Protein AF-A0A1F9XMC2-F1 (afdb_monomer)

pLDDT: mean 93.12, std 5.68, range [56.91, 97.94]

Foldseek 3Di:
DVVVLVVLLVVCLVPHPPVCVVASDSQLKFKDFCVVPDLVRLQQSVFRQVQLQVLVCLQPPLFAAKAWDPLVLADLLVLVPVQSVQKTKIKDWDACDPDVSDRHAIKMKMWIWGQAPQQFIFIFIGMDRDPNVRRNRRSVRSSVLVVLLVVCVPPDLVPDPDQVSNLSVDRRNDNVLNVSSVVSNDYRPHDHDDFADWPDWDWRDDPCPPGMTMIHTHGPPRDHPPPDGSSRNDD

Secondary structure (DSSP, 8-state):
-HHHHHHHHHHHTTT--SSTTT--SSTTEEEEEGGG-HHHHHHHHHHHHHHHHHHHHHHHT----BEE--GGGSSGGGGGGGGGGGEEEEEEEE-----GGGTT--EEEEEEEEE-TTS-EEEEEEEES-HHHHHHHHHHHHHHHHHHHHHHTTS-GGG-SSHHHHHHHHHHH-HHHHHHHHHH--BTTSPPPPPPPEEEEEEE-STTTTTEEEEEEEETTPPPTTSS-TTS---

Mean predicted aligned error: 3.91 Å

Structure (mmCIF, N/CA/C/O backbone):
data_AF-A0A1F9XMC2-F1
#
_entry.id   AF-A0A1F9XMC2-F1
#
loop_
_atom_site.group_PDB
_atom_site.id
_atom_site.type_symbol
_atom_site.label_atom_id
_atom_site.label_alt_id
_atom_site.label_comp_id
_atom_site.label_asym_id
_atom_site.label_entity_id
_atom_site.label_seq_id
_atom_site.pdbx_PDB_ins_code
_atom_site.Cartn_x
_atom_site.Cartn_y
_atom_site.Cartn_z
_atom_site.occupancy
_atom_site.B_iso_or_equiv
_atom_site.auth_seq_id
_atom_site.auth_comp_id
_atom_site.auth_asym_id
_atom_site.auth_atom_id
_atom_site.pdbx_PDB_model_num
ATOM 1 N N . MET A 1 1 ? -5.043 1.558 -15.408 1.00 86.38 1 MET A N 1
ATOM 2 C CA . MET A 1 1 ? -3.756 0.846 -15.285 1.00 86.38 1 MET A CA 1
ATOM 3 C C . MET A 1 1 ? -3.944 -0.460 -14.542 1.00 86.38 1 MET A C 1
ATOM 5 O O . MET A 1 1 ? -3.716 -1.490 -15.157 1.00 86.38 1 MET A O 1
ATOM 9 N N . GLU A 1 2 ? -4.553 -0.430 -13.354 1.00 90.88 2 GLU A N 1
ATOM 10 C CA . GLU A 1 2 ? -4.908 -1.626 -12.568 1.00 90.88 2 GLU A CA 1
ATOM 11 C C . GLU A 1 2 ? -5.599 -2.757 -13.356 1.00 90.88 2 GLU A C 1
ATOM 13 O O . GLU A 1 2 ? -5.281 -3.930 -13.192 1.00 90.88 2 GLU A O 1
ATOM 18 N N . ALA A 1 3 ? -6.516 -2.434 -14.277 1.00 94.50 3 ALA A N 1
ATOM 19 C CA . ALA A 1 3 ? -7.152 -3.451 -15.119 1.00 94.50 3 ALA A CA 1
ATOM 20 C C . ALA A 1 3 ? -6.148 -4.231 -15.995 1.00 94.50 3 ALA A C 1
ATOM 22 O O . ALA A 1 3 ? -6.311 -5.435 -16.180 1.00 94.50 3 ALA A O 1
ATOM 23 N N . ILE A 1 4 ? -5.108 -3.563 -16.510 1.00 95.19 4 ILE A N 1
ATOM 24 C CA . ILE A 1 4 ? -4.055 -4.200 -17.312 1.00 95.19 4 ILE A CA 1
ATOM 25 C C . ILE A 1 4 ? -3.104 -4.999 -16.418 1.00 95.19 4 ILE A C 1
ATOM 27 O O . ILE A 1 4 ? -2.741 -6.109 -16.786 1.00 95.19 4 ILE A O 1
ATOM 31 N N . GLU A 1 5 ? -2.759 -4.495 -15.232 1.00 95.12 5 GLU A N 1
ATOM 32 C CA . GLU A 1 5 ? -1.966 -5.241 -14.241 1.00 95.12 5 GLU A CA 1
ATOM 33 C C . GLU A 1 5 ? -2.664 -6.559 -13.881 1.00 95.12 5 GLU A C 1
ATOM 35 O O . GLU A 1 5 ? -2.085 -7.635 -14.037 1.00 95.12 5 GLU A O 1
ATOM 40 N N . ARG A 1 6 ? -3.958 -6.503 -13.540 1.00 94.44 6 ARG A N 1
ATOM 41 C CA . ARG A 1 6 ? -4.769 -7.696 -13.252 1.00 94.44 6 ARG A CA 1
ATOM 42 C C . ARG A 1 6 ? -4.888 -8.621 -14.461 1.00 94.44 6 ARG A C 1
ATOM 44 O O . ARG A 1 6 ? -4.763 -9.833 -14.310 1.00 94.44 6 ARG A O 1
ATOM 51 N N . TRP A 1 7 ? -5.106 -8.080 -15.662 1.00 94.94 7 TRP A N 1
ATOM 52 C CA . TRP A 1 7 ? -5.136 -8.896 -16.880 1.00 94.94 7 TRP A CA 1
ATOM 53 C C . TRP A 1 7 ? -3.802 -9.612 -17.107 1.00 94.94 7 TRP A C 1
ATOM 55 O O . TRP A 1 7 ? -3.802 -10.811 -17.383 1.00 94.94 7 TRP A O 1
ATOM 65 N N . SER A 1 8 ? -2.680 -8.914 -16.922 1.00 94.25 8 SER A N 1
ATOM 66 C CA . SER A 1 8 ? -1.343 -9.489 -17.059 1.00 94.25 8 SER A CA 1
ATOM 67 C C . SER A 1 8 ? -1.091 -10.609 -16.056 1.00 94.25 8 SER A C 1
ATOM 69 O O . SER A 1 8 ? -0.652 -11.690 -16.445 1.00 94.25 8 SER A O 1
ATOM 71 N N . PHE A 1 9 ? -1.487 -10.411 -14.800 1.00 95.06 9 PHE A N 1
ATOM 72 C CA . PHE A 1 9 ? -1.446 -11.441 -13.772 1.00 95.06 9 PHE A CA 1
ATOM 73 C C . PHE A 1 9 ? -2.236 -12.693 -14.188 1.00 95.06 9 PHE A C 1
ATOM 75 O O . PHE A 1 9 ? -1.685 -13.796 -14.209 1.00 95.06 9 PHE A O 1
ATOM 82 N N . PHE A 1 10 ? -3.501 -12.535 -14.595 1.00 94.50 10 PHE A N 1
ATOM 83 C CA . PHE A 1 10 ? -4.335 -13.670 -15.003 1.00 94.50 10 PHE A CA 1
ATOM 84 C C . PHE A 1 10 ? -3.806 -14.369 -16.257 1.00 94.50 10 PHE A C 1
ATOM 86 O O .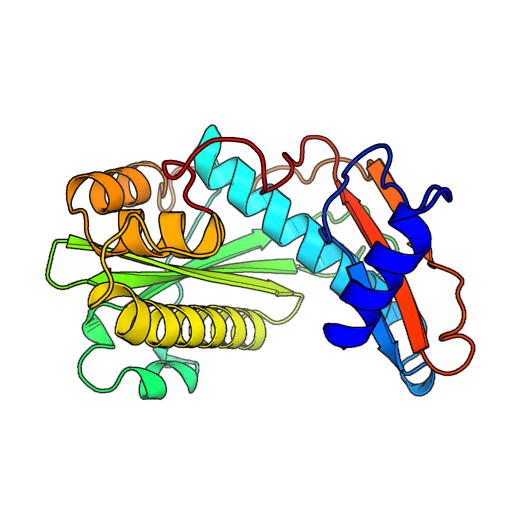 PHE A 1 10 ? -3.835 -15.598 -16.319 1.00 94.50 10 PHE A O 1
ATOM 93 N N . TYR A 1 11 ? -3.282 -13.619 -17.229 1.00 94.50 11 TYR A N 1
ATOM 94 C CA . TYR A 1 11 ? -2.689 -14.185 -18.440 1.00 94.50 11 TYR A CA 1
ATOM 95 C C . TYR A 1 11 ? -1.551 -15.159 -18.092 1.00 94.50 11 TYR A C 1
ATOM 97 O O . TYR A 1 11 ? -1.542 -16.304 -18.547 1.00 94.50 11 TYR A O 1
ATOM 105 N N . TYR A 1 12 ? -0.645 -14.741 -17.207 1.00 92.69 12 TYR A N 1
ATOM 106 C CA . TYR A 1 12 ? 0.521 -15.528 -16.804 1.00 92.69 12 TYR A CA 1
ATOM 107 C C . TYR A 1 12 ? 0.220 -16.633 -15.787 1.00 92.69 12 TYR A C 1
ATOM 109 O O . TYR A 1 12 ? 0.924 -17.646 -15.765 1.00 92.69 12 TYR A O 1
ATOM 117 N N . SER A 1 13 ? -0.865 -16.503 -15.015 1.00 89.88 13 SER A N 1
ATOM 118 C CA . SER A 1 13 ? -1.315 -17.533 -14.063 1.00 89.88 13 SER A CA 1
ATOM 119 C C . SER A 1 13 ? -1.588 -18.903 -14.708 1.00 89.88 13 SER A C 1
ATOM 121 O O . SER A 1 13 ? -1.623 -19.918 -14.018 1.00 89.88 13 SER A O 1
ATOM 123 N N . SER A 1 14 ? -1.730 -18.946 -16.038 1.00 81.81 14 SER A N 1
ATOM 124 C CA . SER A 1 14 ? -2.024 -20.150 -16.820 1.00 81.81 14 SER A CA 1
ATOM 125 C C . SER A 1 14 ? -0.804 -20.977 -17.264 1.00 81.81 14 SER A C 1
ATOM 127 O O . SER A 1 14 ? -0.998 -22.039 -17.853 1.00 81.81 14 SER A O 1
ATOM 129 N N . GLY A 1 15 ? 0.439 -20.554 -16.977 1.00 69.44 15 GLY A N 1
ATOM 130 C CA . GLY A 1 15 ? 1.619 -21.399 -17.241 1.00 69.44 15 GLY A CA 1
ATOM 131 C C . GLY A 1 15 ? 2.917 -20.710 -17.674 1.00 69.44 15 GLY A C 1
ATOM 132 O O . GLY A 1 15 ? 3.795 -21.390 -18.202 1.00 69.44 15 GLY A O 1
ATOM 133 N N . GLN A 1 16 ? 3.077 -19.398 -17.480 1.00 71.12 16 GLN A N 1
ATOM 134 C CA . GLN A 1 16 ? 4.338 -18.696 -17.764 1.00 71.12 16 GLN A CA 1
ATOM 135 C C . GLN A 1 16 ? 4.882 -18.010 -16.496 1.00 71.12 16 GLN A C 1
ATOM 137 O O . GLN A 1 16 ? 4.123 -17.445 -15.710 1.00 71.12 16 GLN A O 1
ATOM 142 N N . SER A 1 17 ? 6.203 -18.039 -16.273 1.00 77.75 17 SER A N 1
ATOM 143 C CA . SER A 1 17 ? 6.815 -17.502 -15.047 1.00 77.75 17 SER A CA 1
ATOM 144 C C . SER A 1 17 ? 7.074 -15.990 -15.141 1.00 77.75 17 SER A C 1
ATOM 146 O O . SER A 1 17 ? 8.139 -15.550 -15.570 1.00 77.75 17 SER A O 1
ATOM 148 N N . ALA A 1 18 ? 6.107 -15.187 -14.696 1.00 91.81 18 ALA A N 1
ATOM 149 C CA . ALA A 1 18 ? 6.255 -13.751 -14.421 1.00 91.81 18 ALA A CA 1
ATOM 150 C C . ALA A 1 18 ? 6.652 -13.498 -12.948 1.00 91.81 18 ALA A C 1
ATOM 152 O O . ALA A 1 18 ? 6.080 -12.632 -12.290 1.00 91.81 18 ALA A O 1
ATOM 153 N N . GLY A 1 19 ? 7.532 -14.335 -12.386 1.00 92.38 19 GLY A N 1
ATOM 154 C CA . GLY A 1 19 ? 7.813 -14.381 -10.943 1.00 92.38 19 GLY A CA 1
ATOM 155 C C . GLY A 1 19 ? 6.652 -14.935 -10.103 1.00 92.38 19 GLY A C 1
ATOM 156 O O . GLY A 1 19 ? 6.619 -14.744 -8.891 1.00 92.38 19 GLY A O 1
ATOM 157 N N . LEU A 1 20 ? 5.662 -15.578 -10.739 1.00 93.19 20 LEU A N 1
ATOM 158 C CA . LEU A 1 20 ? 4.487 -16.161 -10.068 1.00 93.19 20 LEU A CA 1
ATOM 159 C C . LEU A 1 20 ? 4.811 -17.425 -9.258 1.00 93.19 20 LEU A C 1
ATOM 161 O O . LEU A 1 20 ? 4.033 -17.821 -8.396 1.00 93.19 20 LEU A O 1
ATOM 165 N N . ASP A 1 21 ? 5.959 -18.037 -9.531 1.00 92.19 21 ASP A N 1
ATOM 166 C CA . ASP A 1 21 ? 6.572 -19.107 -8.747 1.00 92.19 21 ASP A CA 1
ATOM 167 C C . ASP A 1 21 ? 7.159 -18.609 -7.415 1.00 92.19 21 ASP A C 1
ATOM 169 O O . ASP A 1 21 ? 7.290 -19.393 -6.478 1.00 92.19 21 ASP A O 1
ATOM 173 N N . ILE A 1 22 ? 7.468 -17.311 -7.323 1.00 92.06 22 ILE A N 1
ATOM 174 C CA . ILE A 1 22 ? 7.969 -16.646 -6.111 1.00 92.06 22 ILE A CA 1
ATOM 175 C C . ILE A 1 22 ? 6.801 -16.039 -5.324 1.00 92.06 22 ILE A C 1
ATOM 177 O O . ILE A 1 22 ? 6.635 -16.320 -4.140 1.00 92.06 22 ILE A O 1
ATOM 181 N N . ASP A 1 23 ? 5.969 -15.231 -5.987 1.00 92.25 23 ASP A N 1
ATOM 182 C CA . ASP A 1 23 ? 4.767 -14.623 -5.411 1.00 92.25 23 ASP A CA 1
ATOM 183 C C . ASP A 1 23 ? 3.597 -14.773 -6.397 1.00 92.25 23 ASP A C 1
ATOM 185 O O . ASP A 1 23 ? 3.597 -14.193 -7.486 1.00 92.25 23 ASP A O 1
ATOM 189 N N . SER A 1 24 ? 2.577 -15.540 -6.008 1.00 92.50 24 SER A N 1
ATOM 190 C CA . SER A 1 24 ? 1.390 -15.836 -6.823 1.00 92.50 24 SER A CA 1
ATOM 191 C C . SER A 1 24 ? 0.285 -14.774 -6.734 1.00 92.50 24 SER A C 1
ATOM 193 O O . SER A 1 24 ? -0.858 -15.038 -7.103 1.00 92.50 24 SER A O 1
ATOM 195 N N . THR A 1 25 ? 0.601 -13.571 -6.254 1.00 92.06 25 THR A N 1
ATOM 196 C CA . THR A 1 25 ? -0.320 -12.429 -6.178 1.00 92.06 25 THR A CA 1
ATOM 197 C C . THR A 1 25 ? -0.026 -11.371 -7.246 1.00 92.06 25 THR A C 1
ATOM 199 O O . THR A 1 25 ? 0.889 -11.510 -8.058 1.00 92.06 25 THR A O 1
ATOM 202 N N . THR A 1 26 ? -0.798 -10.283 -7.249 1.00 93.44 26 THR A N 1
ATOM 203 C CA . THR A 1 26 ? -0.567 -9.108 -8.103 1.00 93.44 26 THR A CA 1
ATOM 204 C C . THR A 1 26 ? 0.517 -8.173 -7.566 1.00 93.44 26 THR A C 1
ATOM 206 O O . THR A 1 26 ? 0.720 -7.119 -8.152 1.00 93.44 26 THR A O 1
ATOM 209 N N . ASN A 1 27 ? 1.213 -8.534 -6.481 1.00 93.75 27 ASN A N 1
ATOM 210 C CA . ASN A 1 27 ? 2.236 -7.684 -5.884 1.00 93.75 27 ASN A CA 1
ATOM 211 C C . ASN A 1 27 ? 3.319 -7.282 -6.892 1.00 93.75 27 ASN A C 1
ATOM 213 O O . ASN A 1 27 ? 3.911 -8.132 -7.580 1.00 93.75 27 ASN A O 1
ATOM 217 N N . GLY A 1 28 ? 3.592 -5.979 -6.897 1.00 94.50 28 GLY A N 1
ATOM 218 C CA . GLY A 1 28 ? 4.691 -5.350 -7.611 1.00 94.50 28 GLY A CA 1
ATOM 219 C C . GLY A 1 28 ? 4.489 -5.286 -9.117 1.00 94.50 28 GLY A C 1
ATOM 220 O O . GLY A 1 28 ? 5.478 -5.145 -9.834 1.00 94.50 28 GLY A O 1
ATOM 221 N N . PHE A 1 29 ? 3.255 -5.441 -9.607 1.00 97.38 29 PHE A N 1
ATOM 222 C CA . PHE A 1 29 ? 2.909 -5.239 -11.011 1.00 97.38 29 PHE A CA 1
ATOM 223 C C . PHE A 1 29 ? 2.530 -3.781 -11.255 1.00 97.38 29 PHE A C 1
ATOM 225 O O . PHE A 1 29 ? 1.499 -3.323 -10.789 1.00 97.38 29 PHE A O 1
ATOM 232 N N . ALA A 1 30 ? 3.257 -3.104 -12.138 1.00 97.69 30 ALA A N 1
ATOM 233 C CA . ALA A 1 30 ? 2.823 -1.818 -12.665 1.00 97.69 30 ALA A CA 1
ATOM 234 C C . ALA A 1 30 ? 2.611 -1.888 -14.174 1.00 97.69 30 ALA A C 1
ATOM 236 O O . ALA A 1 30 ? 3.378 -2.526 -14.901 1.00 97.69 30 ALA A O 1
ATOM 237 N N . ALA A 1 31 ? 1.606 -1.164 -14.653 1.00 97.88 31 ALA A N 1
ATOM 238 C CA . ALA A 1 31 ? 1.406 -0.895 -16.067 1.00 97.88 31 ALA A CA 1
ATOM 239 C C . ALA A 1 31 ? 1.452 0.616 -16.331 1.00 97.88 31 ALA A C 1
ATOM 241 O O . ALA A 1 31 ? 0.947 1.392 -15.520 1.00 97.88 31 ALA A O 1
ATOM 242 N N . LEU A 1 32 ? 1.991 1.042 -17.483 1.00 97.75 32 LEU A N 1
ATOM 243 C CA . LEU A 1 32 ? 1.902 2.410 -18.036 1.00 97.75 32 LEU A CA 1
ATOM 244 C C . LEU A 1 32 ? 1.833 2.383 -19.569 1.00 97.75 32 LEU A C 1
ATOM 246 O O . LEU A 1 32 ? 2.456 1.509 -20.171 1.00 97.75 32 LEU A O 1
ATOM 250 N N . PRO A 1 33 ? 1.117 3.320 -20.223 1.00 97.88 33 PRO A N 1
ATOM 251 C CA . PRO A 1 33 ? 1.180 3.451 -21.677 1.00 97.88 33 PRO A CA 1
ATOM 252 C C . PRO A 1 33 ? 2.627 3.623 -22.151 1.00 97.88 33 PRO A C 1
ATOM 254 O O . PRO A 1 33 ? 3.411 4.316 -21.497 1.00 97.88 33 PRO A O 1
ATOM 257 N N . ASP A 1 34 ? 2.975 3.040 -23.296 1.00 96.94 34 ASP A N 1
ATOM 258 C CA . ASP A 1 34 ? 4.354 3.062 -23.806 1.00 96.94 34 ASP A CA 1
ATOM 259 C C . ASP A 1 34 ? 4.890 4.479 -24.056 1.00 96.94 34 ASP A C 1
ATOM 261 O O . ASP A 1 34 ? 6.075 4.746 -23.871 1.00 96.94 34 ASP A O 1
ATOM 265 N N . SER A 1 35 ? 3.997 5.440 -24.310 1.00 97.44 35 SER A N 1
ATOM 266 C CA . SER A 1 35 ? 4.332 6.862 -24.439 1.00 97.44 35 SER A CA 1
ATOM 267 C C . SER A 1 35 ? 5.037 7.472 -23.216 1.00 97.44 35 SER A C 1
ATOM 269 O O . SER A 1 35 ? 5.624 8.544 -23.335 1.00 97.44 35 SER A O 1
ATOM 271 N N . PHE A 1 36 ? 4.974 6.832 -22.042 1.00 96.31 36 PHE A N 1
ATOM 272 C CA . PHE A 1 36 ? 5.689 7.258 -20.830 1.00 96.31 36 PHE A CA 1
ATOM 273 C C . PHE A 1 36 ? 7.103 6.659 -20.709 1.00 96.31 36 PHE A C 1
ATOM 275 O O . PHE A 1 36 ? 7.848 7.024 -19.798 1.00 96.31 36 PHE A O 1
AT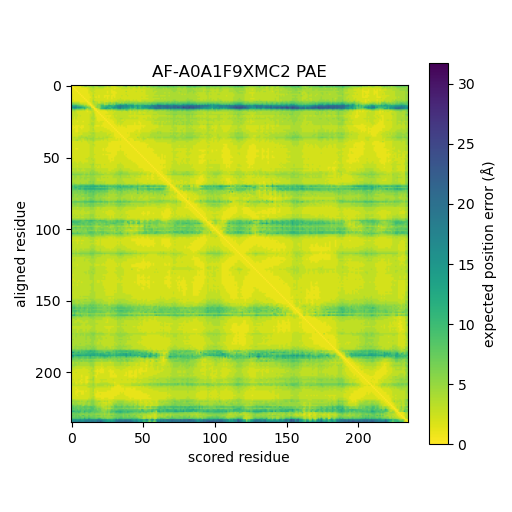OM 282 N N . GLY A 1 37 ? 7.491 5.760 -21.617 1.00 95.31 37 GLY A N 1
ATOM 283 C CA . GLY A 1 37 ? 8.749 5.022 -21.565 1.00 95.31 37 GLY A CA 1
ATOM 284 C C . GLY A 1 37 ? 8.797 3.967 -20.453 1.00 95.31 37 GLY A C 1
ATOM 285 O O . GLY A 1 37 ? 7.857 3.777 -19.680 1.00 95.31 37 GLY A O 1
ATOM 286 N N . SER A 1 38 ? 9.926 3.260 -20.360 1.00 95.12 38 SER A N 1
ATOM 287 C CA . SER A 1 38 ? 10.084 2.132 -19.427 1.00 95.12 38 SER A CA 1
ATOM 288 C C . SER A 1 38 ? 10.522 2.534 -18.013 1.00 95.12 38 SER A C 1
ATOM 290 O O . SER A 1 38 ? 10.295 1.781 -17.071 1.00 95.12 38 SER A O 1
ATOM 292 N N . GLY A 1 39 ? 11.125 3.711 -17.828 1.00 95.62 39 GLY A N 1
ATOM 293 C CA . GLY A 1 39 ? 11.595 4.171 -16.514 1.00 95.62 39 GLY A CA 1
ATOM 294 C C . GLY A 1 39 ? 10.464 4.325 -15.484 1.00 95.62 39 GLY A C 1
ATOM 295 O O . GLY A 1 39 ? 10.544 3.728 -14.410 1.00 95.62 39 GLY A O 1
ATOM 296 N N . PRO A 1 40 ? 9.382 5.068 -15.791 1.00 95.94 40 PRO A N 1
ATOM 297 C CA . PRO A 1 40 ? 8.285 5.271 -14.845 1.00 95.94 40 PRO A CA 1
ATOM 298 C C . PRO A 1 40 ? 7.563 3.983 -14.427 1.00 95.94 40 PRO A C 1
ATOM 300 O O . PRO A 1 40 ? 7.242 3.830 -13.253 1.00 95.94 40 PRO A O 1
ATOM 303 N N . VAL A 1 41 ? 7.348 3.025 -15.341 1.00 97.12 41 VAL A N 1
ATOM 304 C CA . VAL A 1 41 ? 6.660 1.766 -14.990 1.00 97.12 41 VAL A CA 1
ATOM 305 C C . VAL A 1 41 ? 7.509 0.909 -14.053 1.00 97.12 41 VAL A C 1
ATOM 307 O O . VAL A 1 41 ? 6.988 0.341 -13.099 1.00 97.12 41 VAL A O 1
ATOM 310 N N . LYS A 1 42 ? 8.831 0.882 -14.259 1.00 97.50 42 LYS A N 1
ATOM 311 C CA . LYS A 1 42 ? 9.767 0.198 -13.361 1.00 97.50 42 LYS A CA 1
ATOM 312 C C . LYS A 1 42 ? 9.790 0.838 -11.977 1.00 97.50 42 LYS A C 1
ATOM 314 O O . LYS A 1 42 ? 9.763 0.124 -10.981 1.00 97.50 42 LYS A O 1
ATOM 319 N N . ALA A 1 43 ? 9.811 2.171 -11.919 1.00 96.25 43 ALA A N 1
ATOM 320 C CA . ALA A 1 43 ? 9.762 2.910 -10.661 1.00 96.25 43 ALA A CA 1
ATOM 321 C C . ALA A 1 43 ? 8.467 2.625 -9.885 1.00 96.25 43 ALA A C 1
ATOM 323 O O . ALA A 1 43 ? 8.533 2.372 -8.685 1.00 96.25 43 ALA A O 1
ATOM 324 N N . ASN A 1 44 ? 7.315 2.603 -10.566 1.00 96.56 44 ASN A N 1
ATOM 325 C CA . ASN A 1 44 ? 6.030 2.279 -9.945 1.00 96.56 44 ASN A CA 1
ATOM 326 C C . ASN A 1 44 ? 5.999 0.837 -9.419 1.00 96.56 44 ASN A C 1
ATOM 328 O O . ASN A 1 44 ? 5.663 0.637 -8.256 1.00 96.56 44 ASN A O 1
ATOM 332 N N . ALA A 1 45 ? 6.422 -0.141 -10.230 1.00 97.50 45 ALA A N 1
ATOM 333 C CA . ALA A 1 45 ? 6.490 -1.547 -9.821 1.00 97.50 45 ALA A CA 1
ATOM 334 C C . ALA A 1 45 ? 7.395 -1.735 -8.593 1.00 97.50 45 ALA A C 1
ATOM 336 O O . ALA A 1 45 ? 7.055 -2.456 -7.657 1.00 97.50 45 ALA A O 1
ATOM 337 N N . TYR A 1 46 ? 8.543 -1.049 -8.573 1.00 97.50 46 TYR A N 1
ATOM 338 C CA . TYR A 1 46 ? 9.460 -1.075 -7.438 1.00 97.50 46 TYR A CA 1
ATOM 339 C C . TYR A 1 46 ? 8.850 -0.447 -6.178 1.00 97.50 46 TYR A C 1
ATOM 341 O O . TYR A 1 46 ? 8.960 -1.025 -5.098 1.00 97.50 46 TYR A O 1
ATOM 349 N N . CYS A 1 47 ? 8.194 0.713 -6.300 1.00 96.81 47 CYS A N 1
ATOM 350 C CA . CYS A 1 47 ? 7.545 1.375 -5.167 1.00 96.81 47 CYS A CA 1
ATOM 351 C C . CYS A 1 47 ? 6.420 0.515 -4.584 1.00 96.81 47 CYS A C 1
ATOM 353 O O . CYS A 1 47 ? 6.348 0.369 -3.371 1.00 96.81 47 CYS A O 1
ATOM 355 N N . GLU A 1 48 ? 5.598 -0.114 -5.421 1.00 96.31 48 GLU A N 1
ATOM 356 C CA . GLU A 1 48 ? 4.549 -1.028 -4.959 1.00 96.31 48 GLU A CA 1
ATOM 357 C C . GLU A 1 48 ? 5.136 -2.249 -4.226 1.00 96.31 48 GLU A C 1
ATOM 359 O O . GLU A 1 48 ? 4.680 -2.610 -3.140 1.00 96.31 48 GLU A O 1
ATOM 364 N N . ALA A 1 49 ? 6.197 -2.863 -4.763 1.00 96.50 49 ALA A N 1
ATOM 365 C CA . ALA A 1 49 ? 6.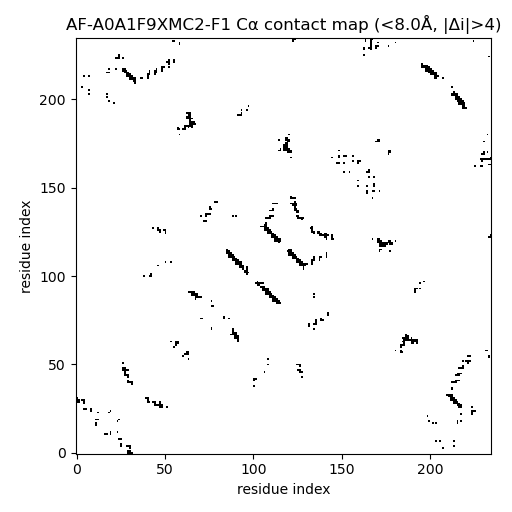873 -3.977 -4.096 1.00 96.50 49 ALA A CA 1
ATOM 366 C C . ALA A 1 49 ? 7.451 -3.566 -2.727 1.00 96.50 49 ALA A C 1
ATOM 368 O O . ALA A 1 49 ? 7.362 -4.316 -1.750 1.00 96.50 49 ALA A O 1
ATOM 369 N N . LEU A 1 50 ? 8.012 -2.357 -2.646 1.00 96.44 50 LEU A N 1
ATOM 370 C CA . LEU A 1 50 ? 8.566 -1.784 -1.422 1.00 96.44 50 LEU A CA 1
ATOM 371 C C . LEU A 1 50 ? 7.485 -1.441 -0.396 1.00 96.44 50 LEU A C 1
ATOM 373 O O . LEU A 1 50 ? 7.677 -1.678 0.796 1.00 96.44 50 LEU A O 1
ATOM 377 N N . GLU A 1 51 ? 6.343 -0.936 -0.857 1.00 96.19 51 GLU A N 1
ATOM 378 C CA . GLU A 1 51 ? 5.162 -0.697 -0.036 1.00 96.19 51 GLU A CA 1
ATOM 379 C C . GLU A 1 51 ? 4.718 -1.983 0.659 1.00 96.19 51 GLU A C 1
ATOM 381 O O . GLU A 1 51 ? 4.635 -2.013 1.886 1.00 96.19 51 GLU A O 1
ATOM 386 N N . ARG A 1 52 ? 4.526 -3.066 -0.109 1.00 95.06 52 ARG A N 1
ATOM 387 C CA . ARG A 1 52 ? 4.112 -4.376 0.418 1.00 95.06 52 ARG A CA 1
ATOM 388 C C . ARG A 1 52 ? 5.125 -4.949 1.406 1.00 95.06 52 ARG A C 1
ATOM 390 O O . ARG A 1 52 ? 4.741 -5.416 2.474 1.00 95.06 52 ARG A O 1
ATOM 397 N N . TRP A 1 53 ? 6.416 -4.840 1.103 1.00 95.12 53 TRP A N 1
ATOM 398 C CA . TRP A 1 53 ? 7.468 -5.282 2.016 1.00 95.12 53 TRP A CA 1
ATOM 399 C C . TRP A 1 53 ? 7.498 -4.492 3.338 1.00 95.12 53 TRP A C 1
ATOM 401 O O . TRP A 1 53 ? 7.636 -5.079 4.41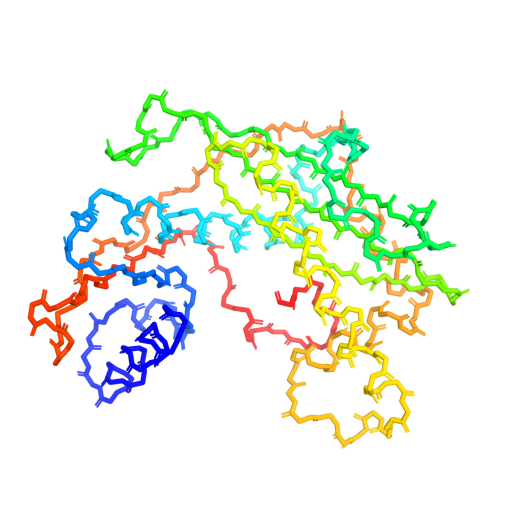2 1.00 95.12 53 TRP A O 1
ATOM 411 N N . LEU A 1 54 ? 7.365 -3.163 3.299 1.00 95.19 54 LEU A N 1
ATOM 412 C CA . LEU A 1 54 ? 7.350 -2.343 4.518 1.00 95.19 54 LEU A CA 1
ATOM 413 C C . LEU A 1 54 ? 6.139 -2.633 5.387 1.00 95.19 54 LEU A C 1
ATOM 415 O O . LEU A 1 54 ? 6.245 -2.694 6.609 1.00 95.19 54 LEU A O 1
ATOM 419 N N . LEU A 1 55 ? 4.998 -2.808 4.743 1.00 94.50 55 LEU A N 1
ATOM 420 C CA . LEU A 1 55 ? 3.751 -3.226 5.347 1.00 94.50 55 LEU A CA 1
ATOM 421 C C . LEU A 1 55 ? 3.903 -4.564 6.097 1.00 94.50 55 LEU A C 1
ATOM 423 O O . LEU A 1 55 ? 3.562 -4.644 7.282 1.00 94.50 55 LEU A O 1
ATOM 427 N N . ASP A 1 56 ? 4.517 -5.570 5.469 1.00 93.06 56 ASP A N 1
ATOM 428 C CA . ASP A 1 56 ? 4.866 -6.838 6.127 1.00 93.06 56 ASP A CA 1
ATOM 429 C C . ASP A 1 56 ? 5.782 -6.620 7.324 1.00 93.06 56 ASP A C 1
ATOM 431 O O . ASP A 1 56 ? 5.568 -7.159 8.411 1.00 93.06 56 ASP A O 1
ATOM 435 N N . ARG A 1 57 ? 6.800 -5.783 7.145 1.00 92.88 57 ARG A N 1
ATOM 436 C CA . ARG A 1 57 ? 7.791 -5.505 8.175 1.00 92.88 57 ARG A CA 1
ATOM 437 C C . ARG A 1 57 ? 7.184 -4.787 9.384 1.00 92.88 57 ARG A C 1
ATOM 439 O O . ARG A 1 57 ? 7.472 -5.158 10.522 1.00 92.88 57 ARG A O 1
ATOM 446 N N . ILE A 1 58 ? 6.288 -3.822 9.173 1.00 93.19 58 ILE A N 1
ATOM 447 C CA . ILE A 1 58 ? 5.504 -3.189 10.245 1.00 93.19 58 ILE A CA 1
ATOM 448 C C . ILE A 1 58 ? 4.695 -4.252 10.989 1.00 93.19 58 ILE A C 1
ATOM 450 O O . ILE A 1 58 ? 4.688 -4.276 12.220 1.00 93.19 58 ILE A O 1
ATOM 454 N N . TRP A 1 59 ? 4.038 -5.148 10.254 1.00 93.06 59 TRP A N 1
ATOM 455 C CA . TRP A 1 59 ? 3.150 -6.133 10.847 1.00 93.06 59 TRP A CA 1
ATOM 456 C C . TRP A 1 59 ? 3.883 -7.208 11.658 1.00 93.06 59 TRP A C 1
ATOM 458 O O . TRP A 1 59 ? 3.568 -7.439 12.833 1.00 93.06 59 TRP A O 1
ATOM 468 N N . TYR A 1 60 ? 4.878 -7.863 11.068 1.00 91.44 60 TYR A N 1
ATOM 469 C CA . TYR A 1 60 ? 5.568 -8.981 11.707 1.00 91.44 60 TYR A CA 1
ATOM 470 C C . TYR A 1 60 ? 6.644 -8.508 12.682 1.00 91.44 60 TYR A C 1
ATOM 472 O O . TYR A 1 60 ? 6.704 -9.010 13.807 1.00 91.44 60 TYR A O 1
ATOM 480 N N . ASN A 1 61 ? 7.422 -7.492 12.309 1.00 91.44 61 ASN A N 1
ATOM 481 C CA . ASN A 1 61 ? 8.618 -7.104 13.054 1.00 91.44 61 ASN A CA 1
ATOM 482 C C . ASN A 1 61 ? 8.400 -5.844 13.899 1.00 91.44 61 ASN A C 1
ATOM 484 O O . ASN A 1 61 ? 8.993 -5.716 14.967 1.00 91.44 61 ASN A O 1
ATOM 488 N N . GLY A 1 62 ? 7.548 -4.917 13.445 1.00 91.44 62 GLY A N 1
ATOM 489 C CA . GLY A 1 62 ? 7.326 -3.632 14.116 1.00 91.44 62 GLY A CA 1
ATOM 490 C C . GLY A 1 62 ? 8.586 -2.760 14.188 1.00 91.44 62 GLY A C 1
ATOM 491 O O . GLY A 1 62 ? 8.681 -1.895 15.058 1.00 91.44 62 GLY A O 1
ATOM 492 N N . ASP A 1 63 ? 9.559 -3.000 13.304 1.00 91.44 63 ASP A N 1
ATOM 493 C CA . ASP A 1 63 ? 10.909 -2.420 13.331 1.00 91.44 63 ASP A CA 1
ATOM 494 C C . ASP A 1 63 ? 11.135 -1.362 12.233 1.00 91.44 63 ASP A C 1
ATOM 496 O O . ASP A 1 63 ? 12.271 -1.041 11.888 1.00 91.44 63 ASP A O 1
ATOM 500 N N . VAL A 1 64 ? 10.058 -0.787 11.689 1.00 93.31 64 VAL A N 1
ATOM 501 C CA . VAL A 1 64 ? 10.129 0.324 10.727 1.00 93.31 64 VAL A CA 1
ATOM 502 C C . VAL A 1 64 ? 10.130 1.655 11.472 1.00 93.31 64 VAL A C 1
ATOM 504 O O . VAL A 1 64 ? 9.278 1.899 12.331 1.00 93.31 64 VAL A O 1
ATOM 507 N N . LEU A 1 65 ? 11.081 2.537 11.151 1.00 94.50 65 LEU A N 1
ATOM 508 C CA . LEU A 1 65 ? 11.062 3.919 11.624 1.00 94.50 65 LEU A CA 1
ATOM 509 C C . LEU A 1 65 ? 9.915 4.678 10.965 1.00 94.50 65 LEU A C 1
ATOM 511 O O . LEU A 1 65 ? 9.980 4.991 9.781 1.00 94.50 65 LEU A O 1
ATOM 515 N N . LEU A 1 66 ? 8.903 5.021 11.753 1.00 95.81 66 LEU A N 1
ATOM 516 C CA . LEU A 1 66 ? 7.800 5.875 11.335 1.00 95.81 66 LEU A CA 1
ATOM 517 C C . LEU A 1 66 ? 7.865 7.208 12.081 1.00 95.81 66 LEU A C 1
ATOM 519 O O . LEU A 1 66 ? 8.056 7.241 13.300 1.00 95.81 66 LEU A O 1
ATOM 523 N N . VAL A 1 67 ? 7.691 8.310 11.353 1.00 96.19 67 VAL A N 1
ATOM 524 C CA . VAL A 1 67 ? 7.580 9.661 11.918 1.00 96.19 67 VAL A CA 1
ATOM 525 C C . VAL A 1 67 ? 6.244 10.282 11.535 1.00 96.19 67 VAL A C 1
ATOM 527 O O . VAL A 1 67 ? 5.705 9.991 10.469 1.00 96.19 67 VAL A O 1
ATOM 530 N N . ASN A 1 68 ? 5.689 11.125 12.408 1.00 96.50 68 ASN A N 1
ATOM 531 C CA . ASN A 1 68 ? 4.442 11.828 12.112 1.00 96.50 68 ASN A CA 1
ATOM 532 C C . ASN A 1 68 ? 4.636 12.764 10.916 1.00 96.50 68 ASN A C 1
ATOM 534 O O . ASN A 1 68 ? 5.571 13.567 10.894 1.00 96.50 68 ASN A O 1
ATOM 538 N N . PHE A 1 69 ? 3.720 12.687 9.958 1.00 95.56 69 PHE A N 1
ATOM 539 C CA . PHE A 1 69 ? 3.667 13.582 8.818 1.00 95.56 69 PHE A CA 1
ATOM 540 C C . PHE A 1 69 ? 2.551 14.623 9.020 1.00 95.56 69 PHE A C 1
ATOM 542 O O . PHE A 1 69 ? 1.414 14.234 9.302 1.00 95.56 69 PHE A O 1
ATOM 549 N N . PRO A 1 70 ? 2.839 15.932 8.880 1.00 93.06 70 PRO A N 1
ATOM 550 C CA . PRO A 1 70 ? 1.826 16.984 8.952 1.00 93.06 70 PRO A CA 1
ATOM 551 C C . PRO A 1 70 ? 0.961 16.960 7.684 1.00 93.06 70 PRO A C 1
ATOM 553 O O . PRO A 1 70 ? 1.261 17.619 6.682 1.00 93.06 70 PRO A O 1
ATOM 556 N N . TRP A 1 71 ? -0.088 16.140 7.709 1.00 85.75 71 TRP A N 1
ATOM 557 C CA . TRP A 1 71 ? -0.963 15.861 6.570 1.00 85.75 71 TRP A CA 1
ATOM 558 C C . TRP A 1 71 ? -1.757 17.077 6.093 1.00 85.75 71 TRP A C 1
ATOM 560 O O . TRP A 1 71 ? -2.242 17.071 4.962 1.00 85.75 71 TRP A O 1
ATOM 570 N N . GLU A 1 72 ? -1.833 18.145 6.890 1.00 85.94 72 GLU A N 1
ATOM 571 C CA . GLU A 1 72 ? -2.460 19.428 6.546 1.00 85.94 72 GLU A CA 1
ATOM 572 C C . GLU A 1 72 ? -1.803 20.097 5.327 1.00 85.94 72 GLU A C 1
ATOM 574 O O . GLU A 1 72 ? -2.341 21.043 4.755 1.00 85.94 72 GLU A O 1
ATOM 579 N N . ARG A 1 73 ? -0.637 19.595 4.905 1.00 83.19 73 ARG A N 1
ATOM 580 C CA . ARG A 1 73 ? 0.050 19.988 3.669 1.00 83.19 73 ARG A CA 1
ATOM 581 C C . ARG A 1 73 ? -0.599 19.434 2.396 1.00 83.19 73 ARG A C 1
ATOM 583 O O . ARG A 1 73 ? -0.247 19.880 1.308 1.00 83.19 73 ARG A O 1
ATOM 590 N N . THR A 1 74 ? -1.517 18.478 2.517 1.00 88.00 74 THR A N 1
ATOM 591 C CA . THR A 1 74 ? -2.205 17.818 1.395 1.00 88.00 74 THR A CA 1
ATOM 592 C C . THR A 1 74 ? -3.675 18.242 1.325 1.00 88.00 74 THR A C 1
ATOM 594 O O . THR A 1 74 ? -4.226 18.771 2.291 1.00 88.00 74 THR A O 1
ATOM 597 N N . LYS A 1 75 ? -4.336 18.025 0.179 1.00 92.12 75 LYS A N 1
ATOM 598 C CA . LYS A 1 75 ? -5.760 18.377 0.001 1.00 92.12 75 LYS A CA 1
ATOM 599 C C . LYS A 1 75 ? -6.708 17.235 0.375 1.00 92.12 75 LYS A C 1
ATOM 601 O O . LYS A 1 75 ? -7.839 17.496 0.784 1.00 92.12 75 LYS A O 1
ATOM 606 N N . ALA A 1 76 ? -6.248 15.987 0.282 1.00 92.31 76 ALA A N 1
ATOM 607 C CA . ALA A 1 76 ? -7.036 14.787 0.570 1.00 92.31 76 ALA A CA 1
ATOM 608 C C . ALA A 1 76 ? -7.699 14.701 1.968 1.00 92.31 76 ALA A C 1
ATOM 610 O O . ALA A 1 76 ? -8.791 14.142 2.047 1.00 92.31 76 ALA A O 1
ATOM 611 N N . PRO A 1 77 ? -7.163 15.274 3.065 1.00 91.62 77 PRO A N 1
ATOM 612 C CA . PRO A 1 77 ? -7.827 15.259 4.371 1.00 91.62 77 PRO A CA 1
ATOM 613 C C . PRO A 1 77 ? -9.233 15.871 4.360 1.00 91.62 77 PRO A C 1
ATOM 615 O O . PRO A 1 77 ? -10.093 15.459 5.139 1.00 91.62 77 PRO A O 1
ATOM 618 N N . ALA A 1 78 ? -9.506 16.803 3.438 1.00 93.25 78 ALA A N 1
ATOM 619 C CA . ALA A 1 78 ? -10.830 17.397 3.264 1.00 93.25 78 ALA A CA 1
ATOM 620 C C . ALA A 1 78 ? -11.920 16.358 2.925 1.00 93.25 78 ALA A C 1
ATOM 622 O O . ALA A 1 78 ? -13.093 16.594 3.215 1.00 93.25 78 ALA A O 1
ATOM 623 N N . LEU A 1 79 ? -11.548 15.193 2.373 1.00 94.00 79 LEU A N 1
ATOM 624 C CA . LEU A 1 79 ? -12.466 14.091 2.061 1.00 94.00 79 LEU A CA 1
ATOM 625 C C . LEU A 1 79 ? -13.146 13.510 3.312 1.00 94.00 79 LEU A C 1
ATOM 627 O O . LEU A 1 79 ? -14.250 12.975 3.220 1.00 94.00 79 LEU A O 1
ATOM 631 N N . PHE A 1 80 ? -12.514 13.634 4.483 1.00 93.62 80 PHE A N 1
ATOM 632 C CA . PHE A 1 80 ? -13.016 13.086 5.746 1.00 93.62 80 PHE A CA 1
ATOM 633 C C . PHE A 1 80 ? -13.915 14.058 6.518 1.00 93.62 80 PHE A C 1
ATOM 635 O O . PHE A 1 80 ? -14.526 13.658 7.508 1.00 93.62 80 PHE A O 1
ATOM 642 N N . GLY A 1 81 ? -14.028 15.321 6.089 1.00 93.19 81 GLY A N 1
ATOM 643 C CA . GLY A 1 81 ? -14.839 16.330 6.772 1.00 93.19 81 GLY A CA 1
ATOM 644 C C . GLY A 1 81 ? -14.531 16.404 8.273 1.00 93.19 81 GLY A C 1
ATOM 645 O O . GLY A 1 81 ? -13.383 16.579 8.673 1.00 93.19 81 GLY A O 1
ATOM 646 N N . GLY A 1 82 ? -15.556 16.229 9.110 1.00 91.31 82 GLY A N 1
ATOM 647 C CA . GLY A 1 82 ? -15.440 16.254 10.574 1.00 91.31 82 GLY A CA 1
ATOM 648 C C . GLY A 1 82 ? -14.829 15.006 11.221 1.00 91.31 82 GLY A C 1
ATOM 649 O O . GLY A 1 82 ? -15.045 14.820 12.410 1.00 91.31 82 GLY A O 1
ATOM 650 N N . TYR A 1 83 ? -14.164 14.138 10.452 1.00 93.44 83 TYR A N 1
ATOM 651 C CA . TYR A 1 83 ? -13.393 12.998 10.966 1.00 93.44 83 TYR A CA 1
ATOM 652 C C . TYR A 1 83 ? -11.875 13.181 10.800 1.00 93.44 83 TYR A C 1
ATOM 654 O O . TYR A 1 83 ? -11.102 12.301 11.188 1.00 93.44 83 TYR A O 1
ATOM 662 N N . ALA A 1 84 ? -11.427 14.295 10.209 1.00 93.06 84 ALA A N 1
ATOM 663 C CA . ALA A 1 84 ? -10.013 14.549 9.933 1.00 93.06 84 ALA A CA 1
ATOM 664 C C . ALA A 1 84 ? -9.145 14.569 11.209 1.00 93.06 84 ALA A C 1
ATOM 666 O O . ALA A 1 84 ? -7.976 14.203 11.172 1.00 93.06 84 ALA A O 1
ATOM 667 N N . GLU A 1 85 ? -9.709 14.899 12.372 1.00 94.31 85 GLU A N 1
ATOM 668 C CA . GLU A 1 85 ? -9.021 14.877 13.669 1.00 94.31 85 GLU A CA 1
ATOM 669 C C . GLU A 1 85 ? -8.598 13.467 14.124 1.00 94.31 85 GLU A C 1
ATOM 671 O O . GLU A 1 85 ? -7.734 13.309 14.995 1.00 94.31 85 GLU A O 1
ATOM 676 N N . ARG A 1 86 ? -9.190 12.427 13.528 1.00 96.31 86 ARG A N 1
ATOM 677 C CA . ARG A 1 86 ? -8.878 11.011 13.781 1.00 96.31 86 ARG A CA 1
ATOM 678 C C . ARG A 1 86 ? -7.882 10.442 12.781 1.00 96.31 86 ARG A C 1
ATOM 680 O O . ARG A 1 86 ? -7.492 9.283 12.914 1.00 96.31 86 ARG A O 1
ATOM 687 N N . LEU A 1 87 ? -7.477 11.245 11.797 1.00 97.06 87 LEU A N 1
ATOM 688 C CA . LEU A 1 87 ? -6.457 10.887 10.829 1.00 97.06 87 LEU A CA 1
ATOM 689 C C . LEU A 1 87 ? -5.078 10.935 11.498 1.00 97.06 87 LEU A C 1
ATOM 691 O O . LEU A 1 87 ? -4.723 11.884 12.208 1.00 97.06 87 LEU A O 1
ATOM 695 N N . ARG A 1 88 ? -4.286 9.893 11.278 1.00 96.62 88 ARG A N 1
ATOM 696 C CA . ARG A 1 88 ? -2.868 9.827 11.629 1.00 96.62 88 ARG A CA 1
ATOM 697 C C . ARG A 1 88 ? -2.110 9.462 10.372 1.00 96.62 88 ARG A C 1
ATOM 699 O O . ARG A 1 88 ? -2.495 8.525 9.688 1.00 96.62 88 ARG A O 1
ATOM 706 N N . VAL A 1 89 ? -1.056 10.201 10.060 1.00 97.38 89 VAL A N 1
ATOM 707 C CA . VAL A 1 89 ? -0.253 9.945 8.865 1.00 97.38 89 VAL A CA 1
ATOM 708 C C . VAL A 1 89 ? 1.190 9.807 9.290 1.00 97.38 89 VAL A C 1
ATOM 710 O O . VAL A 1 89 ? 1.731 10.664 9.991 1.00 97.38 89 VAL A O 1
ATOM 713 N N . TYR A 1 90 ? 1.791 8.703 8.881 1.00 97.12 90 TYR A N 1
ATOM 714 C CA . TYR A 1 90 ? 3.160 8.352 9.190 1.00 97.12 90 TYR A CA 1
ATOM 715 C C . TYR A 1 90 ? 3.961 8.242 7.909 1.00 97.12 90 TYR A C 1
ATOM 717 O O . TYR A 1 90 ? 3.431 7.840 6.874 1.00 97.12 90 TYR A O 1
ATOM 725 N N . ILE A 1 91 ? 5.243 8.572 7.989 1.00 97.12 91 ILE A N 1
ATOM 726 C CA . ILE A 1 91 ? 6.165 8.442 6.872 1.00 97.12 91 ILE A CA 1
ATOM 727 C C . ILE A 1 91 ? 7.461 7.776 7.309 1.00 97.12 91 ILE A C 1
ATOM 729 O O . ILE A 1 91 ? 7.902 7.925 8.450 1.00 97.12 91 ILE A O 1
ATOM 733 N N . THR A 1 92 ? 8.077 7.064 6.378 1.00 96.56 92 THR A N 1
ATOM 734 C CA . THR A 1 92 ? 9.479 6.670 6.451 1.00 96.56 92 THR A CA 1
ATOM 735 C C . THR A 1 92 ? 10.172 7.077 5.158 1.00 96.56 92 THR A C 1
ATOM 737 O O . THR A 1 92 ? 9.595 6.978 4.072 1.00 96.56 92 THR A O 1
ATOM 740 N N . GLU A 1 93 ? 11.391 7.589 5.284 1.00 96.12 93 GLU A N 1
ATOM 741 C CA . GLU A 1 93 ? 12.261 7.888 4.152 1.00 96.12 93 GLU A CA 1
ATOM 742 C C . GLU A 1 93 ? 13.254 6.740 4.006 1.00 96.12 93 GLU A C 1
ATOM 744 O O . GLU A 1 93 ? 13.924 6.363 4.968 1.00 96.12 93 GLU A O 1
ATOM 749 N N . MET A 1 94 ? 13.357 6.211 2.796 1.00 93.81 94 MET A N 1
ATOM 750 C CA . MET A 1 94 ? 14.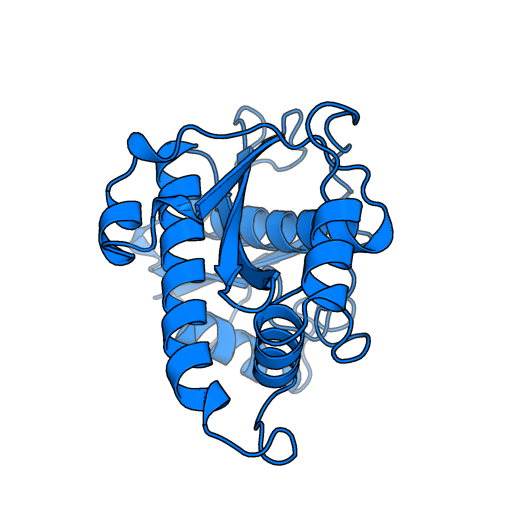330 5.201 2.428 1.00 93.81 94 MET A CA 1
ATOM 751 C C . MET A 1 94 ? 15.363 5.809 1.486 1.00 93.81 94 MET A C 1
ATOM 753 O O . MET A 1 94 ? 15.029 6.492 0.512 1.00 93.81 94 MET A O 1
ATOM 757 N N . ALA A 1 95 ? 16.622 5.534 1.805 1.00 87.31 95 ALA A N 1
ATOM 758 C CA . ALA A 1 95 ? 17.791 5.878 1.013 1.00 87.31 95 ALA A CA 1
ATOM 759 C C . ALA A 1 95 ? 18.510 4.592 0.574 1.00 87.31 95 ALA A C 1
ATOM 761 O O . ALA A 1 95 ? 18.073 3.490 0.910 1.00 87.31 95 ALA A O 1
ATOM 762 N N . ASP A 1 96 ? 19.606 4.747 -0.169 1.00 84.12 96 ASP A N 1
ATOM 763 C CA . ASP A 1 96 ? 20.487 3.650 -0.592 1.00 84.12 96 ASP A CA 1
ATOM 764 C C . ASP A 1 96 ? 19.760 2.567 -1.406 1.00 84.12 96 ASP A C 1
ATOM 766 O O . ASP A 1 96 ? 19.886 1.364 -1.174 1.00 84.12 96 ASP A O 1
ATOM 770 N N . ILE A 1 97 ? 18.949 3.012 -2.367 1.00 86.94 97 ILE A N 1
ATOM 771 C CA . ILE A 1 97 ? 18.119 2.140 -3.193 1.00 86.94 97 ILE A CA 1
ATOM 772 C C . ILE A 1 97 ? 18.983 1.460 -4.255 1.00 86.94 97 ILE A C 1
ATOM 774 O O . ILE A 1 97 ? 19.422 2.085 -5.218 1.00 86.94 97 ILE A O 1
ATOM 778 N N . GLU A 1 98 ? 19.166 0.147 -4.132 1.00 86.56 98 GLU A N 1
ATOM 779 C CA . GLU A 1 98 ? 19.858 -0.684 -5.125 1.00 86.56 98 GLU A CA 1
ATOM 780 C C . GLU A 1 98 ? 18.940 -1.025 -6.324 1.00 86.56 98 GLU A C 1
ATOM 782 O O . GLU A 1 98 ? 18.769 -2.184 -6.700 1.00 86.56 98 GLU A O 1
ATOM 787 N N . PHE A 1 99 ? 18.327 -0.006 -6.938 1.00 89.38 99 PHE A N 1
ATOM 788 C CA . PHE A 1 99 ? 17.508 -0.141 -8.146 1.00 89.38 99 PHE A CA 1
ATOM 789 C C . PHE A 1 99 ? 17.965 0.875 -9.203 1.00 89.38 99 PHE A C 1
ATOM 791 O O . PHE A 1 99 ? 17.885 2.075 -8.936 1.00 89.38 99 PHE A O 1
ATOM 798 N N . PRO A 1 100 ? 18.425 0.448 -10.399 1.00 86.25 100 PRO A N 1
ATOM 799 C CA . PRO A 1 100 ? 19.097 1.337 -11.354 1.00 86.25 100 PRO A CA 1
ATOM 800 C C . PRO A 1 100 ? 18.330 2.616 -11.716 1.00 86.25 100 PRO A C 1
ATOM 802 O O . PRO A 1 100 ? 18.931 3.676 -11.840 1.00 86.25 100 PRO A O 1
ATOM 805 N N . ASP A 1 101 ? 17.001 2.551 -11.842 1.00 86.81 101 ASP A N 1
ATOM 806 C CA . ASP A 1 101 ? 16.180 3.714 -12.217 1.00 86.81 101 ASP A CA 1
ATOM 807 C C . ASP A 1 101 ? 15.915 4.697 -11.045 1.00 86.81 101 ASP A C 1
ATOM 809 O O . ASP A 1 101 ? 15.314 5.769 -11.229 1.00 86.81 101 ASP A O 1
ATOM 813 N N . LEU A 1 102 ? 16.352 4.335 -9.831 1.00 87.44 102 LEU A N 1
ATOM 814 C CA . LEU A 1 102 ? 16.112 5.046 -8.570 1.00 87.44 102 LEU A CA 1
ATOM 815 C C . LEU A 1 102 ? 17.381 5.239 -7.710 1.00 87.44 102 LEU A C 1
ATOM 817 O O . LEU A 1 102 ? 17.251 5.724 -6.591 1.00 87.44 102 LEU A O 1
ATOM 821 N N . SER A 1 103 ? 18.582 4.912 -8.202 1.00 84.06 103 SER A N 1
ATOM 822 C CA . SER A 1 103 ? 19.814 4.819 -7.389 1.00 84.06 103 SER A CA 1
ATOM 823 C C . SER A 1 103 ? 20.202 6.089 -6.623 1.00 84.06 103 SER A C 1
ATOM 825 O O . SER A 1 103 ? 20.813 5.998 -5.564 1.00 84.06 103 SER A O 1
ATOM 827 N N . ASP A 1 104 ? 19.804 7.264 -7.118 1.00 85.69 104 ASP A N 1
ATOM 828 C CA . ASP A 1 104 ? 20.085 8.567 -6.492 1.00 85.69 104 ASP A CA 1
ATOM 829 C C . ASP A 1 104 ? 18.833 9.234 -5.903 1.00 85.69 104 ASP A C 1
ATOM 831 O O . ASP A 1 104 ? 18.837 10.418 -5.553 1.00 85.69 104 ASP A O 1
ATOM 835 N N . LYS A 1 105 ? 17.715 8.505 -5.846 1.00 90.50 105 LYS A N 1
ATOM 836 C CA . LYS A 1 105 ? 16.430 9.040 -5.402 1.00 90.50 105 LYS A CA 1
ATOM 837 C C . LYS A 1 105 ? 16.119 8.575 -3.992 1.00 90.50 105 LYS A C 1
ATOM 839 O O . LYS A 1 105 ? 16.368 7.439 -3.607 1.00 90.50 105 LYS A O 1
ATOM 844 N N . LYS A 1 106 ? 15.486 9.472 -3.244 1.00 94.25 106 LYS A N 1
ATOM 845 C CA . LYS A 1 106 ? 14.781 9.115 -2.018 1.00 94.25 106 LYS A CA 1
ATOM 846 C C . LYS A 1 106 ? 13.439 8.511 -2.395 1.00 94.25 106 LYS A C 1
ATOM 848 O O . LYS A 1 106 ? 12.764 9.027 -3.289 1.00 94.25 106 LYS A O 1
ATOM 853 N N . VAL A 1 107 ? 13.053 7.451 -1.700 1.00 96.00 107 VAL A N 1
ATOM 854 C CA . VAL A 1 107 ? 11.704 6.896 -1.788 1.00 96.00 107 VAL A CA 1
ATOM 855 C C . VAL A 1 107 ? 11.066 6.982 -0.416 1.00 96.00 107 VAL A C 1
ATOM 857 O O . VAL A 1 107 ? 11.673 6.679 0.606 1.00 96.00 107 VAL A O 1
ATOM 860 N N . PHE A 1 108 ? 9.827 7.432 -0.401 1.00 97.31 108 PHE A N 1
ATOM 861 C CA . PHE A 1 108 ? 9.022 7.602 0.784 1.00 97.31 108 PHE A CA 1
ATOM 862 C C . PHE A 1 108 ? 7.961 6.520 0.805 1.00 97.31 108 PHE A C 1
ATOM 864 O O . PHE A 1 108 ? 7.346 6.231 -0.219 1.00 97.31 108 PHE A O 1
ATOM 871 N N . PHE A 1 109 ? 7.717 5.958 1.978 1.00 97.62 109 PHE A N 1
ATOM 872 C CA . PHE A 1 109 ? 6.513 5.188 2.243 1.00 97.62 109 PHE A CA 1
ATOM 873 C C . PHE A 1 109 ? 5.662 5.936 3.248 1.00 97.62 109 PHE A C 1
ATOM 875 O O . PHE A 1 109 ? 6.179 6.444 4.247 1.00 97.62 109 PHE A O 1
ATOM 882 N N . CYS A 1 110 ? 4.364 5.985 2.985 1.00 97.81 110 CYS A N 1
ATOM 883 C CA . CYS A 1 110 ? 3.389 6.590 3.863 1.00 97.81 110 CYS A CA 1
ATOM 884 C C . CYS A 1 110 ? 2.359 5.558 4.314 1.00 97.81 110 CYS A C 1
ATOM 886 O O . CYS A 1 110 ? 1.884 4.761 3.511 1.00 97.81 110 CYS A O 1
ATOM 888 N N . LEU A 1 111 ? 2.001 5.620 5.596 1.00 97.81 111 LEU A N 1
ATOM 889 C CA . LEU A 1 111 ? 0.884 4.896 6.189 1.00 97.81 111 LEU A CA 1
ATOM 890 C C . LEU A 1 111 ? -0.088 5.916 6.788 1.00 97.81 111 LEU A C 1
ATOM 892 O O . LEU A 1 111 ? 0.247 6.609 7.751 1.00 97.81 111 LEU A O 1
ATOM 896 N N . ALA A 1 112 ? -1.288 5.998 6.231 1.00 97.62 112 ALA A N 1
ATOM 897 C CA . ALA A 1 112 ? -2.395 6.791 6.738 1.00 97.62 112 ALA A CA 1
ATOM 898 C C . ALA A 1 112 ? -3.380 5.888 7.489 1.00 97.62 112 ALA A C 1
ATOM 900 O O . ALA A 1 112 ? -3.809 4.858 6.978 1.00 97.62 112 ALA A O 1
ATOM 901 N N . LEU A 1 113 ? -3.765 6.283 8.700 1.00 97.62 113 LEU A N 1
ATOM 902 C CA . LEU A 1 113 ? -4.733 5.582 9.532 1.00 97.62 113 LEU A CA 1
ATOM 903 C C . LEU A 1 113 ? -5.899 6.489 9.906 1.00 97.62 113 LEU A C 1
ATOM 905 O O . LEU A 1 113 ? -5.685 7.622 10.337 1.00 97.62 113 LEU A O 1
ATOM 909 N N . LEU A 1 114 ? -7.119 5.960 9.846 1.00 97.69 114 LEU A N 1
ATOM 910 C CA . LEU A 1 114 ? -8.295 6.582 10.452 1.00 97.69 114 LEU A CA 1
ATOM 911 C C . LEU A 1 114 ? -8.739 5.776 11.672 1.00 97.69 114 LEU A C 1
ATOM 913 O O . LEU A 1 114 ? -9.127 4.613 11.539 1.00 97.69 114 LEU A O 1
ATOM 917 N N . GLU A 1 115 ? -8.741 6.398 12.851 1.00 97.88 115 GLU A N 1
ATOM 918 C CA . GLU A 1 115 ? -9.351 5.794 14.039 1.00 97.88 115 GLU A CA 1
ATOM 919 C C . GLU A 1 115 ? -10.887 5.855 13.960 1.00 97.88 115 GLU A C 1
ATOM 921 O O . GLU A 1 115 ? -11.496 6.907 13.741 1.00 97.88 115 GLU A O 1
ATOM 926 N N . THR A 1 116 ? -11.533 4.709 14.154 1.00 97.12 116 THR A N 1
ATOM 927 C CA . THR A 1 116 ? -12.996 4.581 14.150 1.00 97.12 116 THR A CA 1
ATOM 928 C C . THR A 1 116 ? -13.589 4.860 15.535 1.00 97.12 116 THR A C 1
ATOM 930 O O . THR A 1 116 ? -12.899 4.824 16.551 1.00 97.12 116 THR A O 1
ATOM 933 N N . GLU A 1 117 ? -14.905 5.080 15.607 1.00 95.88 117 GLU A N 1
ATOM 934 C CA . GLU A 1 117 ? -15.617 5.355 16.871 1.00 95.88 117 GLU A CA 1
ATOM 935 C C . GLU A 1 117 ? -15.514 4.223 17.900 1.00 95.88 117 GLU A C 1
ATOM 937 O O . GLU A 1 117 ? -15.562 4.471 19.101 1.00 95.88 117 GLU A O 1
ATOM 942 N N . CYS A 1 118 ? -15.349 2.982 17.442 1.00 96.25 118 CYS A N 1
ATOM 943 C CA . CYS A 1 118 ? -15.210 1.825 18.321 1.00 96.25 118 CYS A CA 1
ATOM 944 C C . CYS A 1 118 ? -13.760 1.570 18.770 1.00 96.25 118 CYS A C 1
ATOM 946 O O . CYS A 1 118 ? -13.507 0.610 19.494 1.00 96.25 118 CYS A O 1
ATOM 948 N N . GLY A 1 119 ? -12.807 2.409 18.351 1.00 96.69 119 GLY A N 1
ATOM 949 C CA . GLY A 1 119 ? -11.378 2.237 18.622 1.00 96.69 119 GLY A CA 1
ATOM 950 C C . GLY A 1 119 ? -10.657 1.289 17.659 1.00 96.69 119 GLY A C 1
ATOM 951 O O . GLY A 1 119 ? -9.477 1.022 17.862 1.00 96.69 119 GLY A O 1
ATOM 952 N N . GLY A 1 120 ? -11.339 0.784 16.626 1.00 97.44 120 GLY A N 1
ATOM 953 C CA . GLY A 1 120 ? -10.704 0.127 15.481 1.00 97.44 120 GLY A CA 1
ATOM 954 C C . GLY A 1 120 ? -9.998 1.125 14.557 1.00 97.44 120 GLY A C 1
ATOM 955 O O . GLY A 1 120 ? -10.105 2.337 14.755 1.00 97.44 120 GLY A O 1
ATOM 956 N N . VAL A 1 121 ? -9.325 0.635 13.519 1.00 97.62 121 VAL A N 1
ATOM 957 C CA . VAL A 1 121 ? -8.565 1.450 12.559 1.00 97.62 121 VAL A CA 1
ATOM 958 C C . VAL A 1 121 ? -8.833 1.034 11.114 1.00 97.62 121 VAL A C 1
ATOM 960 O O . VAL A 1 121 ? -9.037 -0.141 10.820 1.00 97.62 121 VAL A O 1
ATOM 963 N N . LEU A 1 122 ? -8.804 2.008 10.209 1.00 97.31 122 LEU A N 1
ATOM 964 C CA . LEU A 1 122 ? -8.775 1.805 8.759 1.00 97.31 122 LEU A CA 1
ATOM 965 C C . LEU A 1 122 ? -7.397 2.243 8.235 1.00 97.31 122 LEU A C 1
ATOM 967 O O . LEU A 1 122 ? -6.939 3.300 8.675 1.00 97.31 122 LEU A O 1
ATOM 971 N N . PRO A 1 123 ? -6.741 1.480 7.342 1.00 97.38 123 PRO A N 1
ATOM 972 C CA . PRO A 1 123 ? -5.471 1.869 6.734 1.00 97.38 123 PRO A CA 1
ATOM 973 C C . PRO A 1 123 ? -5.615 2.431 5.317 1.00 97.38 123 PRO A C 1
ATOM 975 O O . PRO A 1 123 ? -6.587 2.151 4.623 1.00 97.38 123 PRO A O 1
ATOM 978 N N . GLY A 1 124 ? -4.593 3.151 4.878 1.00 97.44 124 GLY A N 1
ATOM 979 C CA . GLY A 1 124 ? -4.199 3.340 3.485 1.00 97.44 124 GLY A CA 1
ATOM 980 C C . GLY A 1 124 ? -2.692 3.574 3.438 1.00 97.44 124 GLY A C 1
ATOM 981 O O . GLY A 1 124 ? -2.116 4.098 4.397 1.00 97.44 124 GLY A O 1
ATOM 982 N N . SER A 1 125 ? -2.037 3.164 2.367 1.00 97.62 125 SER A N 1
ATOM 983 C CA . SER A 1 125 ? -0.601 3.294 2.185 1.00 97.62 125 SER A CA 1
ATOM 984 C C . SER A 1 125 ? -0.252 3.733 0.772 1.00 97.62 125 SER A C 1
ATOM 986 O O . SER A 1 125 ? -1.078 3.811 -0.128 1.00 97.62 125 SER A O 1
ATOM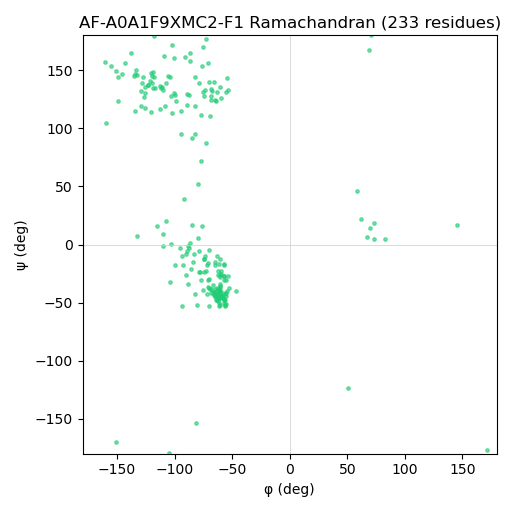 988 N N . ALA A 1 126 ? 0.985 4.178 0.617 1.00 97.56 126 ALA A N 1
ATOM 989 C CA . ALA A 1 126 ? 1.546 4.468 -0.687 1.00 97.56 126 ALA A CA 1
ATOM 990 C C . ALA A 1 126 ? 3.063 4.487 -0.582 1.00 97.56 126 ALA A C 1
ATOM 992 O O . ALA A 1 126 ? 3.628 4.807 0.474 1.00 97.56 126 ALA A O 1
ATOM 993 N N . CYS A 1 127 ? 3.729 4.259 -1.706 1.00 97.50 127 CYS A N 1
ATOM 994 C CA . CYS A 1 127 ? 5.159 4.471 -1.840 1.00 97.50 127 CYS A CA 1
ATOM 995 C C . CYS A 1 127 ? 5.503 5.254 -3.117 1.00 97.50 127 CYS A C 1
ATOM 997 O O . CYS A 1 127 ? 4.822 5.140 -4.135 1.00 97.50 127 CYS A O 1
ATOM 999 N N . GLY A 1 128 ? 6.543 6.090 -3.068 1.00 97.00 128 GLY A N 1
ATOM 1000 C CA . GLY A 1 128 ? 6.942 6.920 -4.209 1.00 97.00 128 GLY A CA 1
ATOM 1001 C C . GLY A 1 128 ? 8.023 7.952 -3.890 1.00 97.00 128 GLY A C 1
ATOM 1002 O O . GLY A 1 128 ? 8.548 8.009 -2.784 1.00 97.00 128 GLY A O 1
ATOM 1003 N N . MET A 1 129 ? 8.376 8.782 -4.872 1.00 95.81 129 MET A N 1
ATOM 1004 C CA . MET A 1 129 ? 9.543 9.677 -4.789 1.00 95.81 129 MET A CA 1
ATOM 1005 C C . MET A 1 129 ? 9.231 11.088 -4.265 1.00 95.81 129 MET A C 1
ATOM 1007 O O . MET A 1 129 ? 10.147 11.801 -3.864 1.00 95.81 129 MET A O 1
ATOM 1011 N N . ASP A 1 130 ? 7.963 11.507 -4.267 1.00 96.12 130 ASP A N 1
ATOM 1012 C CA . ASP A 1 130 ? 7.532 12.801 -3.726 1.00 96.12 130 ASP A CA 1
ATOM 1013 C C . ASP A 1 130 ? 6.666 12.597 -2.484 1.00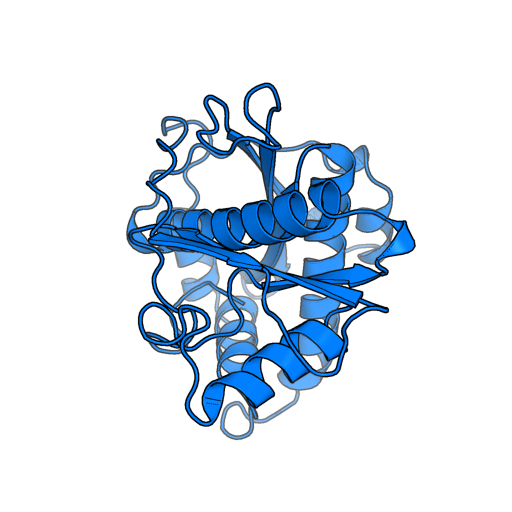 96.12 130 ASP A C 1
ATOM 1015 O O . ASP A 1 130 ? 5.572 12.043 -2.555 1.00 96.12 130 ASP A O 1
ATOM 1019 N N . VAL A 1 131 ? 7.149 13.077 -1.342 1.00 96.19 131 VAL A N 1
ATOM 1020 C CA . VAL A 1 131 ? 6.503 12.882 -0.041 1.00 96.19 131 VAL A CA 1
ATOM 1021 C C . VAL A 1 131 ? 5.048 13.367 0.001 1.00 96.19 131 VAL A C 1
ATOM 1023 O O . VAL A 1 131 ? 4.200 12.684 0.573 1.00 96.19 131 VAL A O 1
ATOM 1026 N N . ASN A 1 132 ? 4.737 14.525 -0.589 1.00 95.94 132 ASN A N 1
ATOM 1027 C CA . ASN A 1 132 ? 3.384 15.082 -0.510 1.00 95.94 132 ASN A CA 1
ATOM 1028 C C . ASN A 1 132 ? 2.408 14.266 -1.361 1.00 95.94 132 ASN A C 1
ATOM 1030 O O . ASN A 1 132 ? 1.312 13.959 -0.902 1.00 95.94 132 ASN A O 1
ATOM 1034 N N . THR A 1 133 ? 2.834 13.873 -2.562 1.00 95.94 133 THR A N 1
ATOM 1035 C CA . THR A 1 133 ? 2.064 13.012 -3.469 1.00 95.94 133 THR A CA 1
ATOM 1036 C C . THR A 1 133 ? 1.822 11.641 -2.843 1.00 95.94 133 THR A C 1
ATOM 1038 O O . THR A 1 133 ? 0.701 11.143 -2.864 1.00 95.94 133 THR A O 1
ATOM 1041 N N . VAL A 1 134 ? 2.848 11.047 -2.225 1.00 97.19 134 VAL A N 1
ATOM 1042 C CA . VAL A 1 134 ? 2.736 9.753 -1.534 1.00 97.19 134 VAL A CA 1
ATOM 1043 C C . VAL A 1 134 ? 1.762 9.845 -0.358 1.00 97.19 134 VAL A C 1
ATOM 1045 O O . VAL A 1 134 ? 0.882 9.000 -0.226 1.00 97.19 134 VAL A O 1
ATOM 1048 N N . ALA A 1 135 ? 1.857 10.889 0.468 1.00 97.62 135 ALA A N 1
ATOM 1049 C CA . ALA A 1 135 ? 0.905 11.096 1.556 1.00 97.62 135 ALA A CA 1
ATOM 1050 C C . ALA A 1 135 ? -0.531 11.285 1.039 1.00 97.62 135 ALA A C 1
ATOM 1052 O O . ALA A 1 135 ? -1.465 10.704 1.586 1.00 97.62 135 ALA A O 1
ATOM 1053 N N . GLU A 1 136 ? -0.716 12.054 -0.036 1.00 97.06 136 GLU A N 1
ATOM 1054 C CA . GLU A 1 136 ? -2.023 12.250 -0.664 1.00 97.06 136 GLU A CA 1
ATOM 1055 C C . GLU A 1 136 ? -2.609 10.931 -1.194 1.00 97.06 136 GLU A C 1
ATOM 1057 O O . GLU A 1 136 ? -3.773 10.636 -0.922 1.00 97.06 136 GLU A O 1
ATOM 1062 N N . HIS A 1 137 ? -1.806 10.099 -1.863 1.00 97.12 137 HIS A N 1
ATOM 1063 C CA . HIS A 1 137 ? -2.229 8.777 -2.335 1.00 97.12 137 HIS A CA 1
ATOM 1064 C C . HIS A 1 137 ? -2.635 7.847 -1.184 1.00 97.12 137 HIS A C 1
ATOM 1066 O O . HIS A 1 137 ? -3.716 7.264 -1.245 1.00 97.12 137 HIS A O 1
ATOM 1072 N N . ALA A 1 138 ? -1.843 7.779 -0.108 1.00 97.69 138 ALA A N 1
ATOM 1073 C CA . ALA A 1 138 ? -2.170 6.961 1.063 1.00 97.69 138 ALA A CA 1
ATOM 1074 C C . ALA A 1 138 ? -3.494 7.396 1.721 1.00 97.69 138 ALA A C 1
ATOM 1076 O O . ALA A 1 138 ? -4.303 6.566 2.135 1.00 97.69 138 ALA A O 1
ATOM 1077 N N . ILE A 1 139 ? -3.757 8.707 1.790 1.00 97.62 139 ILE A N 1
ATOM 1078 C CA . ILE A 1 139 ? -5.009 9.254 2.337 1.00 97.62 139 ILE A CA 1
ATOM 1079 C C . ILE A 1 139 ? -6.201 8.955 1.410 1.00 97.62 139 ILE A C 1
ATOM 1081 O O . ILE A 1 139 ? -7.299 8.671 1.894 1.00 97.62 139 ILE A O 1
ATOM 1085 N N . ILE A 1 140 ? -6.009 9.002 0.089 1.00 97.12 140 ILE A N 1
ATOM 1086 C CA . ILE A 1 140 ? -7.046 8.637 -0.890 1.00 97.12 140 ILE A CA 1
ATOM 1087 C C . ILE A 1 140 ? -7.375 7.144 -0.799 1.00 97.12 140 ILE A C 1
ATOM 1089 O O . ILE A 1 140 ? -8.553 6.781 -0.796 1.00 97.12 140 ILE A O 1
ATOM 1093 N N . GLU A 1 141 ? -6.370 6.277 -0.681 1.00 97.19 141 GLU A N 1
ATOM 1094 C CA . GLU A 1 141 ? -6.596 4.844 -0.496 1.00 97.19 141 GLU A CA 1
ATOM 1095 C C . GLU A 1 141 ? -7.355 4.567 0.808 1.00 97.19 141 GLU A C 1
ATOM 1097 O O . GLU A 1 141 ? -8.381 3.882 0.803 1.00 97.19 141 GLU A O 1
ATOM 1102 N N . LEU A 1 142 ? -6.945 5.207 1.907 1.00 97.44 142 LEU A N 1
ATOM 1103 C CA . LEU A 1 142 ? -7.668 5.164 3.177 1.00 97.44 142 LEU A CA 1
ATOM 1104 C C . LEU A 1 142 ? -9.134 5.597 3.024 1.00 97.44 142 LEU A C 1
ATOM 1106 O O . LEU A 1 142 ? -10.031 5.004 3.627 1.00 97.44 142 LEU A O 1
ATOM 1110 N N . TYR A 1 143 ? -9.404 6.626 2.219 1.00 97.62 143 TYR A N 1
ATOM 1111 C CA . TYR A 1 143 ? -10.767 7.081 1.963 1.00 97.62 143 TYR A CA 1
ATOM 1112 C C . TYR A 1 143 ? -11.581 6.037 1.187 1.00 97.62 143 TYR A C 1
ATOM 1114 O O . TYR A 1 143 ? -12.737 5.775 1.529 1.00 97.62 143 TYR A O 1
ATOM 1122 N N . ASN A 1 144 ? -10.980 5.376 0.196 1.00 96.50 144 ASN A N 1
ATOM 1123 C CA . ASN A 1 144 ? -11.621 4.266 -0.511 1.00 96.50 144 ASN A CA 1
ATOM 1124 C C . ASN A 1 144 ? -11.977 3.131 0.459 1.00 96.50 144 ASN A C 1
ATOM 1126 O O . ASN A 1 144 ? -13.113 2.650 0.455 1.00 96.50 144 ASN A O 1
ATOM 1130 N N . HIS A 1 145 ? -11.060 2.772 1.358 1.00 96.75 145 HIS A N 1
ATOM 1131 C CA . HIS A 1 145 ? -11.308 1.803 2.424 1.00 96.75 145 HIS A CA 1
ATOM 1132 C C . HIS A 1 145 ? -12.416 2.252 3.384 1.00 96.75 145 HIS A C 1
ATOM 1134 O O . HIS A 1 145 ? -13.292 1.459 3.727 1.00 96.75 145 HIS A O 1
ATOM 1140 N N . TYR A 1 146 ? -12.471 3.532 3.756 1.00 96.75 146 TYR A N 1
ATOM 1141 C CA . TYR A 1 146 ? -13.573 4.088 4.544 1.00 96.75 146 TYR A CA 1
ATOM 1142 C C . TYR A 1 146 ? -14.935 3.924 3.846 1.00 96.75 146 TYR A C 1
ATOM 1144 O O . TYR A 1 146 ? -15.913 3.507 4.478 1.00 96.75 146 TYR A O 1
ATOM 1152 N N . LEU A 1 147 ? -15.010 4.186 2.537 1.00 96.12 147 LEU A N 1
ATOM 1153 C CA . LEU A 1 147 ? -16.236 4.005 1.756 1.00 96.12 147 LEU A CA 1
ATOM 1154 C C . LEU A 1 147 ? -16.654 2.531 1.659 1.00 96.12 147 LEU A C 1
ATOM 1156 O O . LEU A 1 147 ? -17.841 2.224 1.802 1.00 96.12 147 LEU A O 1
ATOM 1160 N N . VAL A 1 148 ? -15.701 1.621 1.434 1.00 95.69 148 VAL A N 1
ATOM 1161 C CA . VAL A 1 148 ? -15.952 0.169 1.422 1.00 95.69 148 VAL A CA 1
ATOM 1162 C C . VAL A 1 148 ? -16.449 -0.284 2.793 1.00 95.69 148 VAL A C 1
ATOM 1164 O O . VAL A 1 148 ? -17.514 -0.897 2.876 1.00 95.69 148 VAL A O 1
ATOM 1167 N N . PHE A 1 149 ? -15.772 0.111 3.876 1.00 95.94 149 PHE A N 1
ATOM 1168 C CA . PHE A 1 149 ? -16.187 -0.193 5.245 1.00 95.94 149 PHE A CA 1
ATOM 1169 C C . PHE A 1 149 ? -17.614 0.291 5.537 1.00 95.94 149 PHE A C 1
ATOM 1171 O O . PHE A 1 149 ? -18.426 -0.448 6.092 1.00 95.94 149 PHE A O 1
ATOM 1178 N N . GLY A 1 150 ? -17.972 1.501 5.097 1.00 95.88 150 GLY A N 1
ATOM 1179 C CA . GLY A 1 150 ? -19.326 2.043 5.230 1.00 95.88 150 GLY A CA 1
ATOM 1180 C C . GLY A 1 150 ? -20.423 1.171 4.600 1.00 95.88 150 GLY A C 1
ATOM 1181 O O . GLY A 1 150 ? -21.551 1.157 5.111 1.00 95.88 150 GLY A O 1
ATOM 1182 N N . LYS A 1 151 ? -20.094 0.430 3.533 1.00 95.25 151 LYS A N 1
ATOM 1183 C CA . LYS A 1 151 ? -20.982 -0.541 2.877 1.00 95.25 151 LYS A CA 1
ATOM 1184 C C . LYS A 1 151 ? -21.004 -1.868 3.635 1.00 95.25 151 LYS A C 1
ATOM 1186 O O . LYS A 1 151 ? -22.085 -2.328 4.006 1.00 95.25 151 LYS A O 1
ATOM 1191 N N . ILE A 1 152 ? -19.834 -2.447 3.914 1.00 95.69 152 ILE A N 1
ATOM 1192 C CA . ILE A 1 152 ? -19.733 -3.795 4.494 1.00 95.69 152 ILE A CA 1
ATOM 1193 C C . ILE A 1 152 ? -20.096 -3.850 5.981 1.00 95.69 152 ILE A C 1
ATOM 1195 O O . ILE A 1 152 ? -20.565 -4.882 6.447 1.00 95.69 152 ILE A O 1
ATOM 1199 N N . LYS A 1 153 ? -19.997 -2.741 6.731 1.00 95.44 153 LYS A N 1
ATOM 1200 C CA . LYS A 1 153 ? -20.351 -2.701 8.166 1.00 95.44 153 LYS A CA 1
ATOM 1201 C C . LYS A 1 153 ? -21.819 -3.027 8.465 1.00 95.44 153 LYS A C 1
ATOM 1203 O O . LYS A 1 153 ? -22.179 -3.253 9.614 1.00 95.44 153 LYS A O 1
ATOM 1208 N N . LYS A 1 154 ? -22.683 -2.978 7.445 1.00 93.75 154 LYS A N 1
ATOM 1209 C CA . LYS A 1 154 ? -24.113 -3.318 7.535 1.00 93.75 154 LYS A CA 1
ATOM 1210 C C . LYS A 1 154 ? -24.394 -4.779 7.175 1.00 93.75 154 LYS A C 1
ATOM 1212 O O . LYS A 1 154 ? -25.527 -5.232 7.326 1.00 93.75 154 LYS A O 1
ATOM 1217 N N . LEU A 1 155 ? -23.401 -5.487 6.641 1.00 92.06 155 LEU A N 1
ATOM 1218 C CA . LEU A 1 155 ? -23.518 -6.878 6.232 1.00 92.06 155 LEU A CA 1
ATOM 1219 C C . LEU A 1 155 ? -23.239 -7.801 7.419 1.00 92.06 155 LEU A C 1
ATOM 1221 O O . LEU A 1 155 ? -22.579 -7.432 8.388 1.00 92.06 155 LEU A O 1
ATOM 1225 N N . ASN A 1 156 ? -23.739 -9.031 7.327 1.00 88.75 156 ASN A N 1
ATOM 1226 C CA . ASN A 1 156 ? -23.295 -10.095 8.218 1.00 88.75 156 ASN A CA 1
ATOM 1227 C C . ASN A 1 156 ? -21.832 -10.438 7.861 1.00 88.75 156 ASN A C 1
ATOM 1229 O O . ASN A 1 156 ? -21.595 -10.738 6.690 1.00 88.75 156 ASN A O 1
ATOM 1233 N N . PRO A 1 157 ? -20.879 -10.454 8.814 1.00 87.69 157 PRO A N 1
ATOM 1234 C CA . PRO A 1 157 ? -19.477 -10.794 8.546 1.00 87.69 157 PRO A CA 1
ATOM 1235 C C . PRO A 1 157 ? -19.268 -12.134 7.827 1.00 87.69 157 PRO A C 1
ATOM 1237 O O . PRO A 1 157 ? -18.309 -12.290 7.082 1.00 87.69 157 PRO A O 1
ATOM 1240 N N . ALA A 1 158 ? -20.189 -13.090 7.986 1.00 87.25 158 ALA A N 1
ATOM 1241 C CA . ALA A 1 158 ? -20.159 -14.369 7.272 1.00 87.25 158 ALA A CA 1
ATOM 1242 C C . ALA A 1 158 ? -20.457 -14.259 5.759 1.00 87.25 158 ALA A C 1
ATOM 1244 O O . ALA A 1 158 ? -20.438 -15.266 5.059 1.00 87.25 158 ALA A O 1
ATOM 1245 N N . ARG A 1 159 ? -20.795 -13.062 5.264 1.00 90.56 159 ARG A N 1
ATOM 1246 C CA . ARG A 1 159 ? -21.124 -12.765 3.860 1.00 90.56 159 ARG A CA 1
ATOM 1247 C C . ARG A 1 159 ? -20.121 -11.816 3.198 1.00 90.56 159 ARG A C 1
ATOM 1249 O O . ARG A 1 159 ? -20.470 -11.189 2.209 1.00 90.56 159 ARG A O 1
ATOM 1256 N N . LEU A 1 160 ? -18.942 -11.628 3.784 1.00 91.38 160 LEU A N 1
ATOM 1257 C CA . LEU A 1 160 ? -17.895 -10.826 3.152 1.00 91.38 160 LEU A CA 1
ATOM 1258 C C . LEU A 1 160 ? -17.272 -11.640 2.017 1.00 91.38 160 LEU A C 1
ATOM 1260 O O . LEU A 1 160 ? -16.939 -12.810 2.209 1.00 91.38 160 LEU A O 1
ATOM 1264 N N . ASP A 1 161 ? -17.146 -11.024 0.843 1.00 88.62 161 ASP A N 1
ATOM 1265 C CA . ASP A 1 161 ? -16.834 -11.730 -0.405 1.00 88.62 161 ASP A CA 1
ATOM 1266 C C . ASP A 1 161 ? -15.325 -11.957 -0.579 1.00 88.62 161 ASP A C 1
ATOM 1268 O O . ASP A 1 161 ? -14.893 -12.760 -1.408 1.00 88.62 161 ASP A O 1
ATOM 1272 N N . SER A 1 162 ? -14.500 -11.255 0.204 1.00 91.12 162 SER A N 1
ATOM 1273 C CA . SER A 1 162 ? -13.043 -11.339 0.123 1.00 91.12 162 SER A CA 1
ATOM 1274 C C . SER A 1 162 ? -12.352 -11.252 1.485 1.00 91.12 162 SER A C 1
ATOM 1276 O O . SER A 1 162 ? -12.861 -10.667 2.443 1.00 91.12 162 SER A O 1
ATOM 1278 N N . LEU A 1 163 ? -11.130 -11.793 1.552 1.00 90.62 163 LEU A N 1
ATOM 1279 C CA . LEU A 1 163 ? -10.255 -11.675 2.723 1.00 90.62 163 LEU A CA 1
ATOM 1280 C C . LEU A 1 163 ? -9.917 -10.209 3.045 1.00 90.62 163 LEU A C 1
ATOM 1282 O O . LEU A 1 163 ? -9.820 -9.846 4.213 1.00 90.62 163 LEU A O 1
ATOM 1286 N N . ILE A 1 164 ? -9.793 -9.370 2.015 1.00 91.31 164 ILE A N 1
ATOM 1287 C CA . ILE A 1 164 ? -9.555 -7.924 2.123 1.00 91.31 164 ILE A CA 1
ATOM 1288 C C . ILE A 1 164 ? -10.713 -7.256 2.873 1.00 91.31 164 ILE A C 1
ATOM 1290 O O . ILE A 1 164 ? -10.491 -6.567 3.867 1.00 91.31 164 ILE A O 1
ATOM 1294 N N . GLU A 1 165 ? -11.960 -7.514 2.468 1.00 93.75 165 GLU A N 1
ATOM 1295 C CA . GLU A 1 165 ? -13.140 -6.999 3.174 1.00 93.75 165 GLU A CA 1
ATOM 1296 C C . GLU A 1 165 ? -13.236 -7.536 4.605 1.00 93.75 165 GLU A C 1
ATOM 1298 O O . GLU A 1 165 ? -13.579 -6.787 5.521 1.00 93.75 165 GLU A O 1
ATOM 1303 N N . ALA A 1 166 ? -12.902 -8.812 4.819 1.00 94.06 166 ALA A N 1
ATOM 1304 C CA . ALA A 1 166 ? -12.893 -9.422 6.146 1.00 94.06 166 ALA A CA 1
ATOM 1305 C C . ALA A 1 166 ? -11.866 -8.773 7.088 1.00 94.06 166 ALA A C 1
ATOM 1307 O O . ALA A 1 166 ? -12.204 -8.458 8.232 1.00 94.06 166 ALA A O 1
ATOM 1308 N N . ARG A 1 167 ? -10.646 -8.506 6.606 1.00 95.31 167 ARG A N 1
ATOM 1309 C CA . ARG A 1 167 ? -9.608 -7.764 7.343 1.00 95.31 167 ARG A CA 1
ATOM 1310 C C . ARG A 1 167 ? -10.049 -6.336 7.621 1.00 95.31 167 ARG A C 1
ATOM 1312 O O . ARG A 1 167 ? -9.981 -5.885 8.763 1.00 95.31 167 ARG A O 1
ATOM 1319 N N . LEU A 1 168 ? -10.563 -5.650 6.602 1.00 95.62 168 LEU A N 1
ATOM 1320 C CA . LEU A 1 168 ? -11.048 -4.283 6.731 1.00 95.62 168 LEU A CA 1
ATOM 1321 C C . LEU A 1 168 ? -12.146 -4.181 7.794 1.00 95.62 168 LEU A C 1
ATOM 1323 O O . LEU A 1 168 ? -12.082 -3.313 8.661 1.00 95.62 168 LEU A O 1
ATOM 1327 N N . TYR A 1 169 ? -13.119 -5.096 7.770 1.00 96.12 169 TYR A N 1
ATOM 1328 C CA . TYR A 1 169 ? -14.156 -5.182 8.792 1.00 96.12 169 TYR A CA 1
ATOM 1329 C C . TYR A 1 169 ? -13.545 -5.441 10.175 1.00 96.12 169 TYR A C 1
ATOM 1331 O O . TYR A 1 169 ? -13.822 -4.686 11.104 1.00 96.12 169 TYR A O 1
ATOM 1339 N N . TYR A 1 170 ? -12.691 -6.464 10.306 1.00 96.06 170 TYR A N 1
ATOM 1340 C CA . TYR A 1 170 ? -12.077 -6.861 11.576 1.00 96.06 170 TYR A CA 1
ATOM 1341 C C . TYR A 1 170 ? -11.326 -5.705 12.249 1.00 96.06 170 TYR A C 1
ATOM 1343 O O . TYR A 1 170 ? -11.592 -5.397 13.413 1.00 96.06 170 TYR A O 1
ATOM 1351 N N . PHE A 1 171 ? -10.435 -5.025 11.522 1.00 96.94 171 PHE A N 1
ATOM 1352 C CA . PHE A 1 171 ? -9.643 -3.929 12.081 1.00 96.94 171 PHE A CA 1
ATOM 1353 C C . PHE A 1 171 ? -10.467 -2.679 12.358 1.00 96.94 171 PHE A C 1
ATOM 1355 O O . PHE A 1 171 ? -10.248 -2.026 13.378 1.00 96.94 171 PHE A O 1
ATOM 1362 N N . ALA A 1 172 ? -11.446 -2.365 11.511 1.00 97.00 172 ALA A N 1
ATOM 1363 C CA . ALA A 1 172 ? -12.265 -1.173 11.673 1.00 97.00 172 ALA A CA 1
ATOM 1364 C C . ALA A 1 172 ? -13.355 -1.322 12.745 1.00 97.00 172 ALA A C 1
ATOM 1366 O O . ALA A 1 172 ? -13.803 -0.314 13.285 1.00 97.00 172 ALA A O 1
ATOM 1367 N N . SER A 1 173 ? -13.792 -2.545 13.068 1.00 96.75 173 SER A N 1
ATOM 1368 C CA . SER A 1 173 ? -14.869 -2.795 14.037 1.00 96.75 173 SER A CA 1
ATOM 1369 C C . SER A 1 173 ? -14.391 -3.276 15.411 1.00 96.75 173 SER A C 1
ATOM 1371 O O . SER A 1 173 ? -15.224 -3.568 16.270 1.00 96.75 173 SER A O 1
ATOM 1373 N N . SER A 1 174 ? -13.080 -3.428 15.626 1.00 96.69 174 SER A N 1
ATOM 1374 C CA . SER A 1 174 ? -12.532 -4.026 16.846 1.00 96.69 174 SER A CA 1
ATOM 1375 C C . SER A 1 174 ? -11.515 -3.122 17.529 1.00 96.69 174 SER A C 1
ATOM 1377 O O . SER A 1 174 ? -10.423 -2.883 17.012 1.00 96.69 174 SER A O 1
ATOM 1379 N N . LYS A 1 175 ? -11.832 -2.699 18.760 1.00 97.62 175 LYS A N 1
ATOM 1380 C CA . LYS A 1 175 ? -10.892 -1.965 19.617 1.00 97.62 175 LYS A CA 1
ATOM 1381 C C . LYS A 1 175 ? -9.590 -2.734 19.826 1.00 97.62 175 LYS A C 1
ATOM 1383 O O . LYS A 1 175 ? -8.520 -2.149 19.745 1.00 97.62 175 LYS A O 1
ATOM 1388 N N . SER A 1 176 ? -9.663 -4.040 20.093 1.00 97.50 176 SER A N 1
ATOM 1389 C CA . SER A 1 176 ? -8.461 -4.844 20.341 1.00 97.50 176 SER A CA 1
ATOM 1390 C C . SER A 1 176 ? -7.586 -4.962 19.094 1.00 97.50 176 SER A C 1
ATOM 1392 O O . SER A 1 176 ? -6.364 -4.949 19.214 1.00 97.50 176 SER A O 1
ATOM 1394 N N . ALA A 1 177 ? -8.191 -5.030 17.904 1.00 96.00 177 ALA A N 1
ATOM 1395 C CA . ALA A 1 177 ? -7.451 -5.012 16.646 1.00 96.00 177 ALA A CA 1
ATOM 1396 C C . ALA A 1 177 ? -6.803 -3.638 16.396 1.00 96.00 177 ALA A C 1
ATOM 1398 O O . ALA A 1 177 ? -5.636 -3.574 16.023 1.00 96.00 177 ALA A O 1
ATOM 1399 N N . GLY A 1 178 ? -7.514 -2.540 16.678 1.00 96.25 178 GLY A N 1
ATOM 1400 C CA . GLY A 1 178 ? -6.954 -1.188 16.611 1.00 96.25 178 GLY A CA 1
ATOM 1401 C C . GLY A 1 178 ? -5.766 -0.982 17.553 1.00 96.25 178 GLY A C 1
ATOM 1402 O O . GLY A 1 178 ? -4.725 -0.480 17.133 1.00 96.25 178 GLY A O 1
ATOM 1403 N N . GLU A 1 179 ? -5.869 -1.438 18.803 1.00 96.06 179 GLU A N 1
ATOM 1404 C CA . GLU A 1 179 ? -4.748 -1.400 19.750 1.00 96.06 179 GLU A CA 1
ATOM 1405 C C . GLU A 1 179 ? -3.571 -2.266 19.278 1.00 96.06 179 GLU A C 1
ATOM 1407 O O . GLU A 1 179 ? -2.421 -1.845 19.387 1.00 96.06 179 GLU A O 1
ATOM 1412 N N . MET A 1 180 ? -3.832 -3.429 18.669 1.00 95.25 180 MET A N 1
ATOM 1413 C CA . MET A 1 180 ? -2.779 -4.261 18.078 1.00 95.25 180 MET A CA 1
ATOM 1414 C C . MET A 1 180 ? -1.978 -3.483 17.027 1.00 95.25 180 MET A C 1
ATOM 1416 O O . MET A 1 180 ? -0.750 -3.453 17.098 1.00 95.25 180 MET A O 1
ATOM 1420 N N . VAL A 1 181 ? -2.649 -2.773 16.118 1.00 94.69 181 VAL A N 1
ATOM 1421 C CA . VAL A 1 181 ? -1.982 -1.919 15.119 1.00 94.69 181 VAL A CA 1
ATOM 1422 C C . VAL A 1 181 ? -1.153 -0.825 15.787 1.00 94.69 181 VAL A C 1
ATOM 1424 O O . VAL A 1 181 ? 0.016 -0.642 15.448 1.00 94.69 181 VAL A O 1
ATOM 1427 N N . LYS A 1 182 ? -1.710 -0.139 16.791 1.00 92.69 182 LYS A N 1
ATOM 1428 C CA . LYS A 1 182 ? -0.994 0.914 17.530 1.00 92.69 182 LYS A CA 1
ATOM 1429 C C . LYS A 1 182 ? 0.264 0.384 18.221 1.00 92.69 182 LYS A C 1
ATOM 1431 O O . LYS A 1 182 ? 1.270 1.081 18.243 1.00 92.69 182 LYS A O 1
ATOM 1436 N N . THR A 1 183 ? 0.248 -0.849 18.739 1.00 92.38 183 THR A N 1
ATOM 1437 C CA . THR A 1 183 ? 1.450 -1.462 19.341 1.00 92.38 183 THR A CA 1
ATOM 1438 C C . THR A 1 183 ? 2.531 -1.812 18.319 1.00 92.38 183 THR A C 1
ATOM 1440 O O . THR A 1 183 ? 3.716 -1.790 18.653 1.00 92.38 183 THR A O 1
ATOM 1443 N N . LYS A 1 184 ? 2.140 -2.116 17.076 1.00 91.38 184 LYS A N 1
ATOM 1444 C CA . LYS A 1 184 ? 3.065 -2.404 15.972 1.00 91.38 184 LYS A CA 1
ATOM 1445 C C . LYS A 1 184 ? 3.703 -1.136 15.403 1.00 91.38 184 LYS A C 1
ATOM 1447 O O . LYS A 1 184 ? 4.851 -1.170 14.972 1.00 91.38 184 LYS A O 1
ATOM 1452 N N . ILE A 1 185 ? 2.998 -0.006 15.452 1.00 91.19 185 ILE A N 1
ATOM 1453 C CA . ILE A 1 185 ? 3.503 1.292 14.993 1.00 91.19 185 ILE A CA 1
ATOM 1454 C C . ILE A 1 185 ? 4.354 1.936 16.091 1.00 91.19 185 ILE A C 1
ATOM 1456 O O . ILE A 1 185 ? 3.866 2.622 16.989 1.00 91.19 185 ILE A O 1
ATOM 1460 N N . GLN A 1 186 ? 5.667 1.732 16.010 1.00 86.19 186 GLN A N 1
ATOM 1461 C CA . GLN A 1 186 ? 6.622 2.325 16.944 1.00 86.19 186 GLN A CA 1
ATOM 1462 C C . GLN A 1 186 ? 7.196 3.635 16.389 1.00 86.19 186 GLN A C 1
ATOM 1464 O O . GLN A 1 186 ? 8.171 3.656 15.638 1.00 86.19 186 GLN A O 1
ATOM 1469 N N . ILE A 1 187 ? 6.594 4.757 16.783 1.00 86.50 187 ILE A N 1
ATOM 1470 C CA . ILE A 1 187 ? 6.998 6.089 16.309 1.00 86.50 187 ILE A CA 1
ATOM 1471 C C . ILE A 1 187 ? 8.381 6.460 16.865 1.00 86.50 187 ILE A C 1
ATOM 1473 O O . ILE A 1 187 ? 8.575 6.483 18.081 1.00 86.50 187 ILE A O 1
ATOM 1477 N N . GLY A 1 188 ? 9.329 6.788 15.980 1.00 80.69 188 GLY A N 1
ATOM 1478 C CA . GLY A 1 188 ? 10.630 7.376 16.333 1.00 80.69 188 GLY A CA 1
ATOM 1479 C C . GLY A 1 188 ? 11.611 6.486 17.111 1.00 80.69 188 GLY A C 1
ATOM 1480 O O . GLY A 1 188 ? 12.645 6.986 17.546 1.00 80.69 188 GLY A O 1
ATOM 1481 N N . LYS A 1 189 ? 11.305 5.200 17.323 1.00 79.81 189 LYS A N 1
ATOM 1482 C CA . LYS A 1 189 ? 12.138 4.287 18.136 1.00 79.81 189 LYS A CA 1
ATOM 1483 C C . LYS A 1 189 ? 13.046 3.365 17.3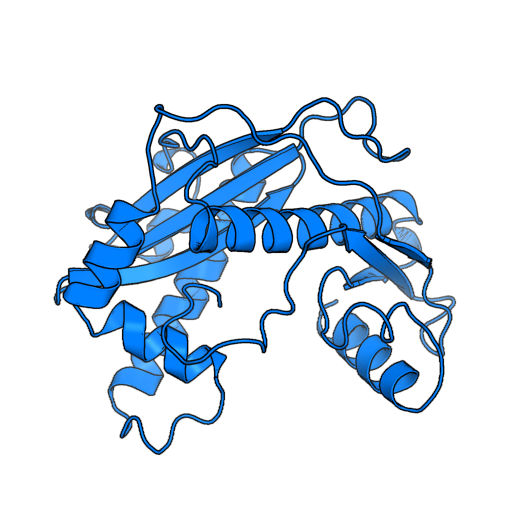23 1.00 79.81 189 LYS A C 1
ATOM 1485 O O . LYS A 1 189 ? 13.993 2.816 17.874 1.00 79.81 189 LYS A O 1
ATOM 1490 N N . ASN A 1 190 ? 12.754 3.207 16.037 1.00 87.31 190 ASN A N 1
ATOM 1491 C CA . ASN A 1 190 ? 13.422 2.253 15.158 1.00 87.31 190 ASN A CA 1
ATOM 1492 C C . ASN A 1 190 ? 14.448 2.932 14.246 1.00 87.31 190 ASN A C 1
ATOM 1494 O O . ASN A 1 190 ? 14.512 4.157 14.157 1.00 87.31 190 ASN A O 1
ATOM 1498 N N . SER A 1 191 ? 15.232 2.128 13.532 1.00 87.12 191 SER A N 1
ATOM 1499 C CA . SER A 1 191 ? 16.059 2.602 12.422 1.00 87.12 191 SER A CA 1
ATOM 1500 C C . SER A 1 191 ? 15.306 2.506 11.097 1.00 87.12 191 SER A C 1
ATOM 1502 O O . SER A 1 191 ? 14.339 1.753 10.966 1.00 87.12 191 SER A O 1
ATOM 1504 N N . VAL A 1 192 ? 15.773 3.245 10.088 1.00 88.38 192 VAL A N 1
ATOM 1505 C CA . VAL A 1 192 ? 15.317 3.027 8.712 1.00 88.38 192 VAL A CA 1
ATOM 1506 C C . VAL A 1 192 ? 15.659 1.583 8.327 1.00 88.38 192 VAL A C 1
ATOM 1508 O O . VAL A 1 192 ? 16.804 1.155 8.515 1.00 88.38 192 VAL A O 1
ATOM 1511 N N . PRO A 1 193 ? 14.680 0.799 7.859 1.00 88.44 193 PRO A N 1
ATOM 1512 C CA . PRO A 1 193 ? 14.907 -0.593 7.528 1.00 88.44 193 PRO A CA 1
ATOM 1513 C C . PRO A 1 193 ? 15.825 -0.707 6.303 1.00 88.44 193 PRO A C 1
ATOM 1515 O O . PRO A 1 193 ? 15.607 -0.042 5.294 1.00 88.44 193 PRO A O 1
ATOM 1518 N N . LYS A 1 194 ? 16.840 -1.581 6.364 1.00 91.62 194 LYS A N 1
ATOM 1519 C CA . LYS A 1 194 ? 17.643 -1.905 5.176 1.00 91.62 194 LYS A CA 1
ATOM 1520 C C . LYS A 1 194 ? 16.746 -2.582 4.137 1.00 91.62 194 LYS A C 1
ATOM 1522 O O . LYS A 1 194 ? 16.142 -3.610 4.454 1.00 91.62 194 LYS A O 1
ATOM 1527 N N . ILE A 1 195 ? 16.689 -2.005 2.939 1.00 92.81 195 ILE A N 1
ATOM 1528 C CA . ILE A 1 195 ? 15.934 -2.527 1.795 1.00 92.81 195 ILE A CA 1
ATOM 1529 C C . ILE A 1 195 ? 16.467 -3.930 1.431 1.00 92.81 195 ILE A C 1
ATOM 1531 O O . ILE A 1 195 ? 17.686 -4.138 1.432 1.00 92.81 195 ILE A O 1
ATOM 1535 N N . PRO A 1 196 ? 15.587 -4.913 1.168 1.00 93.69 196 PRO A N 1
ATOM 1536 C CA . PRO A 1 196 ? 15.984 -6.266 0.802 1.00 93.69 196 PRO A CA 1
ATOM 1537 C C . PRO A 1 196 ? 16.482 -6.316 -0.647 1.00 93.69 196 PRO A C 1
ATOM 1539 O O . PRO A 1 196 ? 16.321 -5.378 -1.426 1.00 93.69 196 PRO A O 1
ATOM 1542 N N . LYS A 1 197 ? 17.073 -7.445 -1.035 1.00 95.31 197 LYS A N 1
ATOM 1543 C CA . LYS A 1 197 ? 17.481 -7.664 -2.427 1.00 95.31 197 LYS A CA 1
ATOM 1544 C C . LYS A 1 197 ? 16.261 -7.872 -3.325 1.00 95.31 197 LYS A C 1
ATOM 1546 O O . LYS A 1 197 ? 15.213 -8.327 -2.871 1.00 95.31 197 LYS A O 1
ATOM 1551 N N . LEU A 1 198 ? 16.429 -7.602 -4.618 1.00 96.00 198 LEU A N 1
ATOM 1552 C CA . LEU A 1 198 ? 15.456 -7.988 -5.639 1.00 96.00 198 LEU A CA 1
ATOM 1553 C C . LEU A 1 198 ? 15.373 -9.519 -5.725 1.00 96.00 198 LEU A C 1
ATOM 1555 O O . LEU A 1 198 ? 16.384 -10.178 -5.968 1.00 96.00 198 LEU A O 1
ATOM 1559 N N . ALA A 1 199 ? 14.169 -10.065 -5.572 1.00 95.94 199 ALA A N 1
ATOM 1560 C CA . ALA A 1 199 ? 13.865 -11.463 -5.869 1.00 95.94 199 ALA A CA 1
ATOM 1561 C C . ALA A 1 199 ? 13.462 -11.645 -7.343 1.00 95.94 199 ALA A C 1
ATOM 1563 O O . ALA A 1 199 ? 13.784 -12.655 -7.963 1.00 95.94 199 ALA A O 1
ATOM 1564 N N . PHE A 1 200 ? 12.791 -10.643 -7.922 1.00 96.44 200 PHE A N 1
ATOM 1565 C CA . PHE A 1 200 ? 12.383 -10.618 -9.327 1.00 96.44 200 PHE A CA 1
ATOM 1566 C C . PHE A 1 200 ? 12.352 -9.176 -9.848 1.00 96.44 200 PHE A C 1
ATOM 1568 O O . PHE A 1 200 ? 11.979 -8.259 -9.121 1.00 96.44 200 PHE A O 1
ATOM 1575 N N . SER A 1 201 ? 12.730 -8.959 -11.108 1.00 96.88 201 SER A N 1
ATOM 1576 C CA . SER A 1 201 ? 12.602 -7.662 -11.784 1.00 96.88 201 SER A CA 1
ATOM 1577 C C . SER A 1 201 ? 12.630 -7.879 -13.292 1.00 96.88 201 SER A C 1
ATOM 1579 O O . SER A 1 201 ? 13.689 -8.164 -13.852 1.00 96.88 201 SER A O 1
ATOM 1581 N N . ALA A 1 202 ? 11.477 -7.783 -13.951 1.00 96.94 202 ALA A N 1
ATOM 1582 C CA . ALA A 1 202 ? 11.402 -7.959 -15.398 1.00 96.94 202 ALA A CA 1
ATOM 1583 C C . ALA A 1 202 ? 10.193 -7.257 -16.021 1.00 96.94 202 ALA A C 1
ATOM 1585 O O . ALA A 1 202 ? 9.144 -7.093 -15.396 1.00 96.94 202 ALA A O 1
ATOM 1586 N N . ALA A 1 203 ? 10.338 -6.901 -17.299 1.00 96.94 203 ALA A N 1
ATOM 1587 C CA . ALA A 1 203 ? 9.209 -6.517 -18.134 1.00 96.94 203 ALA A CA 1
ATOM 1588 C C . ALA A 1 203 ? 8.346 -7.749 -18.424 1.00 96.94 203 ALA A C 1
ATOM 1590 O O . ALA A 1 203 ? 8.869 -8.835 -18.683 1.00 96.94 203 ALA A O 1
ATOM 1591 N N . ILE A 1 204 ? 7.030 -7.571 -18.397 1.00 96.56 204 ILE A N 1
ATOM 1592 C CA . ILE A 1 204 ? 6.055 -8.628 -18.648 1.00 96.56 204 ILE A CA 1
ATOM 1593 C C . ILE A 1 204 ? 5.528 -8.449 -20.076 1.00 96.56 204 ILE A C 1
ATOM 1595 O O . ILE A 1 204 ? 4.873 -7.454 -20.394 1.00 96.56 204 ILE A O 1
ATOM 1599 N N . ILE A 1 205 ? 5.856 -9.407 -20.944 1.00 95.62 205 ILE A N 1
ATOM 1600 C CA . ILE A 1 205 ? 5.604 -9.337 -22.389 1.00 95.62 205 ILE A CA 1
ATOM 1601 C C . ILE A 1 205 ? 4.282 -10.023 -22.732 1.00 95.62 205 ILE A C 1
ATOM 1603 O O . ILE A 1 205 ? 4.167 -11.237 -22.633 1.00 95.62 205 ILE A O 1
ATOM 1607 N N . GLY A 1 206 ? 3.286 -9.288 -23.209 1.00 94.50 206 GLY A N 1
ATOM 1608 C CA . GLY A 1 206 ? 1.977 -9.874 -23.481 1.00 94.50 206 GLY A CA 1
ATOM 1609 C C . GLY A 1 206 ? 1.194 -9.193 -24.595 1.00 94.50 206 GLY A C 1
ATOM 1610 O O . GLY A 1 206 ? 1.720 -8.337 -25.303 1.00 94.50 206 GLY A O 1
ATOM 1611 N N . PRO A 1 207 ? -0.091 -9.560 -24.751 1.00 95.94 207 PRO A N 1
ATOM 1612 C CA . PRO A 1 207 ? -0.968 -9.015 -25.792 1.00 95.94 207 PRO A CA 1
ATOM 1613 C C . PRO A 1 207 ? -1.238 -7.505 -25.690 1.00 95.94 207 PRO A C 1
ATOM 1615 O O . PRO A 1 207 ? -1.846 -6.940 -26.589 1.00 95.94 207 PRO A O 1
ATOM 1618 N N . TRP A 1 208 ? -0.848 -6.867 -24.586 1.00 96.00 208 TRP A N 1
ATOM 1619 C CA . TRP A 1 208 ? -0.932 -5.419 -24.370 1.00 96.00 208 TRP A CA 1
ATOM 1620 C C . TRP A 1 208 ? 0.245 -4.641 -24.975 1.00 96.00 208 TRP A C 1
ATOM 1622 O O . TRP A 1 208 ? 0.240 -3.412 -24.943 1.00 96.00 208 TRP A O 1
ATOM 1632 N N . ASN A 1 209 ? 1.276 -5.332 -25.469 1.00 95.31 209 ASN A N 1
ATOM 1633 C CA . ASN A 1 209 ? 2.364 -4.707 -26.208 1.00 95.31 209 ASN A CA 1
ATOM 1634 C C . ASN A 1 209 ? 1.962 -4.497 -27.683 1.00 95.31 209 ASN A C 1
ATOM 1636 O O . ASN A 1 209 ? 1.358 -5.399 -28.268 1.00 95.31 209 ASN A O 1
ATOM 1640 N N . PRO A 1 210 ? 2.402 -3.395 -28.324 1.00 96.00 210 PRO A N 1
ATOM 1641 C CA . PRO A 1 210 ? 3.331 -2.379 -27.816 1.00 96.00 210 PRO A CA 1
ATOM 1642 C C . PRO A 1 210 ? 2.680 -1.221 -27.041 1.00 96.00 210 PRO A C 1
ATOM 1644 O O . PRO A 1 210 ? 3.395 -0.343 -26.583 1.00 96.00 210 PRO A O 1
ATOM 1647 N N . GLU A 1 211 ? 1.358 -1.168 -26.897 1.00 97.81 211 GLU A N 1
ATOM 1648 C CA . GLU A 1 211 ? 0.653 0.024 -26.404 1.00 97.81 211 GLU A CA 1
ATOM 1649 C C . GLU A 1 211 ? 0.882 0.303 -24.914 1.00 97.81 211 GLU A C 1
ATOM 1651 O O . GLU A 1 211 ? 0.846 1.458 -24.476 1.00 97.81 211 GLU A O 1
ATOM 1656 N N . VAL A 1 212 ? 1.097 -0.747 -24.123 1.00 97.88 212 VAL A N 1
ATOM 1657 C CA . VAL A 1 212 ? 1.284 -0.666 -22.675 1.00 97.88 212 VAL A CA 1
ATOM 1658 C C . VAL A 1 212 ? 2.544 -1.425 -22.280 1.00 97.88 212 VAL A C 1
ATOM 1660 O O . VAL A 1 212 ? 2.745 -2.578 -22.652 1.00 97.88 212 VAL A O 1
ATOM 1663 N N . ASN A 1 213 ? 3.383 -0.789 -21.470 1.00 97.88 213 ASN A N 1
ATOM 1664 C CA . ASN A 1 213 ? 4.468 -1.454 -20.771 1.00 97.88 213 ASN A CA 1
ATOM 1665 C C . ASN A 1 213 ? 3.941 -2.005 -19.450 1.00 97.88 213 ASN A C 1
ATOM 1667 O O . ASN A 1 213 ? 3.345 -1.265 -18.668 1.00 97.88 213 ASN A O 1
ATOM 1671 N N . VAL A 1 214 ? 4.196 -3.285 -19.191 1.00 97.88 214 VAL A N 1
ATOM 1672 C CA . VAL A 1 214 ? 3.942 -3.925 -17.898 1.00 97.88 214 VAL A CA 1
ATOM 1673 C C . VAL A 1 214 ? 5.278 -4.376 -17.331 1.00 97.88 214 VAL A C 1
ATOM 1675 O O . VAL A 1 214 ? 6.110 -4.932 -18.049 1.00 97.88 214 VAL A O 1
ATOM 1678 N N . TYR A 1 215 ? 5.509 -4.115 -16.053 1.00 97.94 215 TYR A N 1
ATOM 1679 C CA . TYR A 1 215 ? 6.731 -4.491 -15.360 1.00 97.94 215 TYR A CA 1
ATOM 1680 C C . TYR A 1 215 ? 6.378 -5.088 -14.008 1.00 97.94 215 TYR A C 1
ATOM 1682 O O . TYR A 1 215 ? 5.418 -4.647 -13.377 1.00 97.94 215 TYR A O 1
ATOM 1690 N N . ARG A 1 216 ? 7.158 -6.073 -13.562 1.00 97.75 216 ARG A N 1
ATOM 1691 C CA . ARG A 1 216 ? 7.005 -6.636 -12.228 1.00 97.75 216 ARG A CA 1
ATOM 1692 C C . ARG A 1 216 ? 8.305 -6.591 -11.449 1.00 97.75 216 ARG A C 1
ATOM 1694 O O . ARG A 1 216 ? 9.355 -6.964 -11.975 1.00 97.75 216 ARG A O 1
ATOM 1701 N N . VAL A 1 217 ? 8.210 -6.183 -10.190 1.00 97.56 217 VAL A N 1
ATOM 1702 C CA . VAL A 1 217 ? 9.290 -6.247 -9.204 1.00 97.56 217 VAL A CA 1
ATOM 1703 C C . VAL A 1 217 ? 8.828 -7.057 -7.998 1.00 97.56 217 VAL A C 1
ATOM 1705 O O . VAL A 1 217 ? 7.718 -6.870 -7.524 1.00 97.56 217 VAL A O 1
ATOM 1708 N N . LEU A 1 218 ? 9.687 -7.932 -7.479 1.00 96.62 218 LEU A N 1
ATOM 1709 C CA . LEU A 1 218 ? 9.502 -8.587 -6.185 1.00 96.62 218 LEU A CA 1
ATOM 1710 C C . LEU A 1 218 ? 10.753 -8.400 -5.336 1.00 96.62 218 LEU A C 1
ATOM 1712 O O . LEU A 1 218 ? 11.878 -8.425 -5.844 1.00 96.62 218 LEU A O 1
ATOM 1716 N N . LEU A 1 219 ? 10.540 -8.249 -4.036 1.00 96.31 219 LEU A N 1
ATOM 1717 C CA . LEU A 1 219 ? 11.581 -8.108 -3.032 1.00 96.31 219 LEU A CA 1
ATOM 1718 C C . LEU A 1 219 ? 11.709 -9.397 -2.218 1.00 96.31 219 LEU A C 1
ATOM 1720 O O . LEU A 1 219 ? 10.726 -10.093 -1.971 1.00 96.31 219 LEU A O 1
ATOM 1724 N N . ASP A 1 220 ? 12.934 -9.725 -1.818 1.00 94.88 220 ASP A N 1
ATOM 1725 C CA . ASP A 1 220 ? 13.196 -10.886 -0.972 1.00 94.88 220 ASP A CA 1
ATOM 1726 C C . ASP A 1 220 ? 12.576 -10.703 0.423 1.00 94.88 220 ASP A C 1
ATOM 1728 O O . ASP A 1 220 ? 12.603 -9.615 1.007 1.00 94.88 220 ASP A O 1
ATOM 1732 N N . GLY A 1 221 ? 12.011 -11.782 0.962 1.00 89.44 221 GLY A N 1
ATOM 1733 C CA . GLY A 1 221 ? 11.327 -11.782 2.255 1.00 89.44 221 GLY A CA 1
ATOM 1734 C C . GLY A 1 221 ? 9.951 -11.102 2.285 1.00 89.44 221 GLY A C 1
ATOM 1735 O O . GLY A 1 221 ? 9.374 -11.017 3.368 1.00 89.44 221 GLY A O 1
ATOM 1736 N N . THR A 1 222 ? 9.408 -10.636 1.153 1.00 90.00 222 THR A N 1
ATOM 1737 C CA . THR A 1 222 ? 7.997 -10.218 1.069 1.00 90.00 222 THR A CA 1
ATOM 1738 C C . THR A 1 222 ? 7.089 -11.435 1.227 1.00 90.00 222 THR A C 1
ATOM 1740 O O . THR A 1 222 ? 7.289 -12.470 0.590 1.00 90.00 222 THR A O 1
ATOM 1743 N N . VAL A 1 223 ? 6.077 -11.315 2.080 1.00 89.31 223 VAL A N 1
ATOM 1744 C CA . VAL A 1 223 ? 5.115 -12.377 2.361 1.00 89.31 223 VAL A CA 1
ATOM 1745 C C . VAL A 1 223 ? 3.854 -12.107 1.528 1.00 89.31 223 VAL A C 1
ATOM 1747 O O . VAL A 1 223 ? 3.245 -11.048 1.690 1.00 89.31 223 VAL A O 1
ATOM 1750 N N . PRO A 1 224 ? 3.385 -13.039 0.672 1.00 85.38 224 PRO A N 1
ATOM 1751 C CA . PRO A 1 224 ? 2.207 -12.800 -0.162 1.00 85.38 224 PRO A CA 1
ATOM 1752 C C . PRO A 1 224 ? 1.009 -12.361 0.683 1.00 85.38 224 PRO A C 1
ATOM 1754 O O . PRO A 1 224 ? 0.720 -12.979 1.705 1.00 85.38 224 PRO A O 1
ATOM 1757 N N . PHE A 1 225 ? 0.285 -11.309 0.288 1.00 79.56 225 PHE A N 1
ATOM 1758 C CA . PHE A 1 225 ? -0.745 -10.711 1.156 1.00 79.56 225 PHE A CA 1
ATOM 1759 C C . PHE A 1 225 ? -1.894 -11.682 1.496 1.00 79.56 225 PHE A C 1
ATOM 1761 O O . PHE A 1 225 ? -2.572 -11.514 2.510 1.00 79.56 225 PHE A O 1
ATOM 1768 N N . MET A 1 226 ? -2.096 -12.709 0.664 1.00 79.06 226 MET A N 1
ATOM 1769 C CA . MET A 1 226 ? -3.094 -13.768 0.844 1.00 79.06 226 MET A CA 1
ATOM 1770 C C . MET A 1 226 ? -2.731 -14.784 1.936 1.00 79.06 226 MET A C 1
ATOM 1772 O O . MET A 1 226 ? -3.574 -15.609 2.283 1.00 79.06 226 MET A O 1
ATOM 1776 N N . THR A 1 227 ? -1.508 -14.759 2.476 1.00 77.06 227 THR A N 1
ATOM 1777 C CA . THR A 1 227 ? -1.167 -15.582 3.641 1.00 77.06 227 THR A CA 1
ATOM 1778 C C . THR A 1 227 ? -1.754 -14.973 4.915 1.00 77.06 227 THR A C 1
ATOM 1780 O O . THR A 1 227 ? -1.922 -13.752 5.015 1.00 77.06 227 THR A O 1
ATOM 1783 N N . ASP A 1 228 ? -2.006 -15.838 5.896 1.00 83.81 228 ASP A N 1
ATOM 1784 C CA . ASP A 1 228 ? -2.645 -15.557 7.189 1.00 83.81 228 ASP A CA 1
ATOM 1785 C C . ASP A 1 228 ? -4.135 -15.196 7.113 1.00 83.81 228 ASP A C 1
ATOM 1787 O O . ASP A 1 228 ? -4.702 -14.948 6.046 1.00 83.81 228 ASP A O 1
ATOM 1791 N N . GLY A 1 229 ? -4.793 -15.196 8.272 1.00 88.44 229 GLY A N 1
ATOM 1792 C CA . GLY A 1 229 ? -6.217 -14.932 8.384 1.00 88.44 229 GLY A CA 1
ATOM 1793 C C . GLY A 1 229 ? -6.572 -13.445 8.376 1.00 88.44 229 GLY A C 1
ATOM 1794 O O . GLY A 1 229 ? -5.890 -12.579 7.813 1.00 88.44 229 GLY A O 1
ATOM 1795 N N . VAL A 1 230 ? -7.708 -13.148 9.002 1.00 91.12 230 VAL A N 1
ATOM 1796 C CA . VAL A 1 230 ? -8.259 -11.790 9.133 1.00 91.12 230 VAL A CA 1
ATOM 1797 C C . VAL A 1 230 ? -7.455 -10.916 10.093 1.00 91.12 230 VAL A C 1
ATOM 1799 O O . VAL A 1 230 ? -7.600 -9.699 10.104 1.00 91.12 230 VAL A O 1
ATOM 1802 N N . GLU A 1 231 ? -6.605 -11.539 10.903 1.00 88.62 231 GLU A N 1
ATOM 1803 C CA . GLU A 1 231 ? -5.779 -10.891 11.903 1.00 88.62 231 GLU A CA 1
ATOM 1804 C C . GLU A 1 231 ? -4.596 -10.133 11.319 1.00 88.62 231 GLU A C 1
ATOM 1806 O O . GLU A 1 231 ? -4.003 -9.374 12.063 1.00 88.62 231 GLU A O 1
ATOM 1811 N N . ARG A 1 232 ? -4.246 -10.298 10.037 1.00 86.81 232 ARG A N 1
ATOM 1812 C CA . ARG A 1 232 ? -3.132 -9.577 9.405 1.00 86.81 232 ARG A CA 1
ATOM 1813 C C . ARG A 1 232 ? -3.564 -8.182 8.965 1.00 86.81 232 ARG A C 1
ATOM 1815 O O . ARG A 1 232 ? -4.453 -8.042 8.127 1.00 86.81 232 ARG A O 1
ATOM 1822 N N . PHE A 1 233 ? -2.922 -7.150 9.511 1.00 79.12 233 PHE A N 1
ATOM 1823 C CA . PHE A 1 233 ? -3.205 -5.752 9.180 1.00 79.12 233 PHE A CA 1
ATOM 1824 C C . PHE A 1 233 ? -2.600 -5.378 7.833 1.00 79.12 233 PHE A C 1
ATOM 1826 O O . PHE A 1 233 ? -1.594 -4.688 7.807 1.00 79.12 233 PHE A O 1
ATOM 1833 N N . LEU A 1 234 ? -3.177 -5.881 6.740 1.00 68.25 234 LEU A N 1
ATOM 1834 C CA . LEU A 1 234 ? -2.819 -5.532 5.367 1.00 68.25 234 LEU A CA 1
ATOM 1835 C C . LEU A 1 234 ? -4.045 -5.634 4.467 1.00 68.25 234 LEU A C 1
ATOM 1837 O O . LEU A 1 234 ? -4.680 -6.694 4.400 1.00 68.25 234 LEU A O 1
ATOM 1841 N N . VAL A 1 235 ? -4.340 -4.525 3.795 1.00 56.91 235 VAL A N 1
ATOM 1842 C CA . VAL A 1 235 ? -5.380 -4.384 2.773 1.00 56.91 235 VAL A CA 1
ATOM 1843 C C . VAL A 1 235 ? -4.692 -4.134 1.434 1.00 56.91 235 VAL A C 1
ATOM 1845 O O . VAL A 1 235 ? -3.620 -3.486 1.435 1.00 56.91 235 VAL A O 1
#

Nearest PDB structures (foldseek):
  6eri-assembly1_BV  TM=6.956E-01  e=1.298E-01  Spinacia oleracea
  8r6f-assembly1_C  TM=6.829E-01  e=9.630E-02  Triticum aestivum
  5mmm-assembly1_y  TM=5.810E-01  e=8.052E-02  Spinacia oleracea
  6ywy-assembly1_EE  TM=5.539E-01  e=2.091E-01  Neurospora crassa
  5x8r-assembly1_y  TM=4.849E-01  e=2.356E-01  Spinacia oleracea

Solvent-accessible surface area (backbone atoms only — not comparable to full-atom values): 12769 Å² total; per-residue (Å²): 89,68,69,56,32,52,49,52,48,58,63,35,73,76,79,49,85,80,51,45,88,80,43,81,64,72,74,9,49,19,41,37,52,38,94,67,49,69,62,58,23,47,52,48,4,44,22,46,24,49,38,56,34,50,48,48,38,29,66,78,6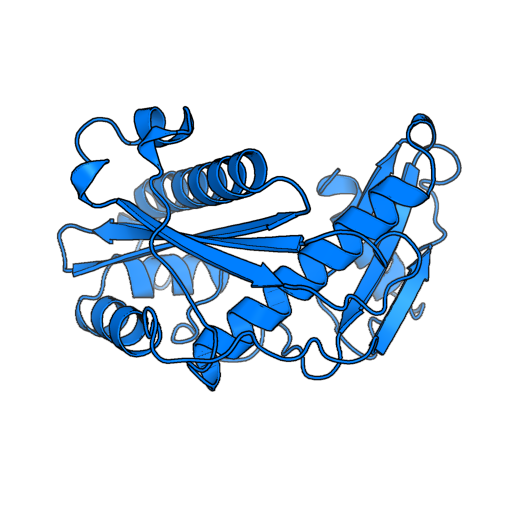7,30,50,44,28,28,41,84,44,79,59,86,82,42,74,51,57,66,79,49,57,98,49,41,87,41,53,44,40,31,34,32,73,45,68,86,38,96,40,90,94,41,52,90,44,55,38,29,39,22,46,23,36,37,56,37,97,63,44,2,33,43,61,17,53,28,39,32,72,48,63,65,62,19,46,34,46,2,42,48,44,23,49,53,46,51,56,50,46,68,58,54,74,78,50,61,80,93,69,53,94,40,69,52,56,42,17,51,47,47,26,35,70,23,37,69,47,21,49,52,53,55,70,30,59,37,68,73,76,42,53,72,66,81,80,63,57,78,67,36,77,47,74,56,89,56,93,56,53,79,62,36,42,34,21,37,19,38,46,49,90,52,70,61,84,84,59,76,68,53,84,49,90,68,122

Radius of gyration: 17.68 Å; Cα contacts (8 Å, |Δi|>4): 444; chains: 1; bounding box: 45×41×48 Å

Sequence (235 aa):
MEAIERWSFFYYSSGQSAGLDIDSTTNGFAALPDSFGSGPVKANAYCEALERWLLDRIWYNGDVLLVNFPWERTKAPALFGGYAERLRVYITEMADIEFPDLSDKKVFFCLALLETECGGVLPGSACGMDVNTVAEHAIIELYNHYLVFGKIKKLNPARLDSLIEARLYYFASSKSAGEMVKTKIQIGKNSVPKIPKLAFSAAIIGPWNPEVNVYRVLLDGTVPFMTDGVERFLV